Protein AF-A0A822D016-F1 (afdb_monomer_lite)

Foldseek 3Di:
DDDDDDDDDDDDDDDDDDDDDDDDDDDDDDDDPDDFDKAKEWEALDAPPPVRTDIDIDTQQDWQLRVLVVSCVVSVPPDDSVFKWKWWQDPVVRDTHTQPCVDRNDGNVNSVDHHYIYMYIDGDPPPDDPDPDDDDDDDDDPFFDKAWEWEDADVPDPPDTDIDIDGQQQFQLVVLVVSCVVVVHDDDDFWKWWDDPQDIHTDDPVRRRPGNVNVVDHHHIYMYRDDDLQVQLVPAQFLQAAEDDPALCVLVRVLLNVQSPPVVSLVVLCPDDCPPPPLLSNLSSVVNCVSRSSRHNYDYSVSSLVSCVVVPVVSVDSHRDDNVVD

Sequence (326 aa):
MYHPYFTHVNLPSNNHYSLNDQNSHRPSTAYSPSQLNVLEFKVCKTQRNRANCTYMDMWSSDTITALKAKIAYYLKINLLLKEFFFEVFDEDDYQWKTIDDSNPSVTINQLKLRSGCILNVEYRTQQIPKDRRSLNSTSVSMSGRELCLKLCTKPLDRTDYIYFTINSLSTVGKLRKQAYEKFNKLEKNRPIYRGNQYSWMLVESELDEKTLEDLDFESYTFISIDYDDKEINSKLPSGLCGLVNLGSTCFMNSIFQCLNSIPQFIVKIAELNDEVNAPIISEYKKLVKKMWSGKYTAVDPSLLLNNIKDNLPHYANYRQQDAQEF

pLDDT: mean 72.33, std 21.28, range [23.47, 96.31]

Structure (mmCIF, N/CA/C/O backbone):
data_AF-A0A822D016-F1
#
_entry.id   AF-A0A822D016-F1
#
loop_
_atom_site.group_PDB
_atom_site.id
_atom_site.type_symbol
_atom_site.label_atom_id
_atom_site.label_alt_id
_atom_site.label_comp_id
_atom_site.label_asym_id
_atom_site.label_entity_id
_atom_site.label_seq_id
_atom_site.pdbx_PDB_ins_code
_atom_site.Cartn_x
_atom_site.Cartn_y
_atom_site.Cartn_z
_atom_site.occupancy
_atom_site.B_iso_or_equiv
_atom_site.auth_seq_id
_atom_site.auth_comp_id
_atom_site.auth_asym_id
_atom_site.auth_atom_id
_atom_site.pdbx_PDB_model_num
ATOM 1 N N . MET A 1 1 ? -1.365 42.381 -18.783 1.00 34.22 1 MET A N 1
ATOM 2 C CA . MET A 1 1 ? -2.806 42.311 -18.449 1.00 34.22 1 MET A CA 1
ATOM 3 C C . MET A 1 1 ? -2.896 41.466 -17.178 1.00 34.22 1 MET A C 1
ATOM 5 O O . MET A 1 1 ? -2.645 40.280 -17.290 1.00 34.22 1 MET A O 1
ATOM 9 N N . TYR A 1 2 ? -2.884 41.992 -15.940 1.00 23.47 2 TYR A N 1
ATOM 10 C CA . TYR A 1 2 ? -3.912 42.795 -15.223 1.00 23.47 2 TYR A CA 1
ATOM 11 C C . TYR A 1 2 ? -5.329 42.236 -15.469 1.00 23.47 2 TYR A C 1
ATOM 13 O O . TYR A 1 2 ? -5.688 42.129 -16.634 1.00 23.47 2 TYR A O 1
ATOM 21 N N . HIS A 1 3 ? -6.183 41.849 -14.505 1.00 27.98 3 HIS A N 1
ATOM 22 C CA . HIS A 1 3 ? -6.419 42.214 -13.084 1.00 27.98 3 HIS A CA 1
ATOM 23 C C . HIS A 1 3 ? -7.168 40.992 -12.382 1.00 27.98 3 HIS A C 1
ATOM 25 O O . HIS A 1 3 ? -7.154 39.917 -12.976 1.00 27.98 3 HIS A O 1
ATOM 31 N N . PRO A 1 4 ? -7.788 41.052 -11.171 1.00 45.03 4 PRO A N 1
ATOM 32 C CA . PRO A 1 4 ? -7.526 40.212 -9.982 1.00 45.03 4 PRO A CA 1
ATOM 33 C C . PRO A 1 4 ? -8.833 39.654 -9.347 1.00 45.03 4 PRO A C 1
ATOM 35 O O . PRO A 1 4 ? -9.870 39.735 -9.979 1.00 45.03 4 PRO A O 1
ATOM 38 N N . TYR A 1 5 ? -8.809 39.137 -8.109 1.00 28.69 5 TYR A N 1
ATOM 39 C CA . TYR A 1 5 ? -9.806 39.402 -7.043 1.00 28.69 5 TYR A CA 1
ATOM 40 C C . TYR A 1 5 ? -9.318 38.747 -5.736 1.00 28.69 5 TYR A C 1
ATOM 42 O O . TYR A 1 5 ? -9.421 37.539 -5.562 1.00 28.69 5 TYR A O 1
ATOM 50 N N . PHE A 1 6 ? -8.803 39.551 -4.804 1.00 27.45 6 PHE A N 1
ATOM 51 C CA . PHE A 1 6 ? -8.759 39.213 -3.379 1.00 27.45 6 PHE A CA 1
ATOM 52 C C . PHE A 1 6 ? -9.232 40.444 -2.609 1.00 27.45 6 PHE A C 1
ATOM 54 O O . PHE A 1 6 ? -8.593 41.494 -2.624 1.00 27.45 6 PHE A O 1
ATOM 61 N N . THR A 1 7 ? -10.400 40.324 -1.991 1.00 30.36 7 THR A N 1
ATOM 62 C CA . THR A 1 7 ? -10.968 41.312 -1.076 1.00 30.36 7 THR A CA 1
ATOM 63 C C . THR A 1 7 ? -10.410 41.088 0.323 1.00 30.36 7 THR A C 1
ATOM 65 O O . THR A 1 7 ? -10.539 40.003 0.889 1.00 30.36 7 THR A O 1
ATOM 68 N N . HIS A 1 8 ? -9.807 42.143 0.866 1.00 26.42 8 HIS A N 1
ATOM 69 C CA . HIS A 1 8 ? -9.412 42.290 2.260 1.00 26.42 8 HIS A CA 1
ATOM 70 C C . HIS A 1 8 ? -10.632 42.258 3.191 1.00 26.42 8 HIS A C 1
ATOM 72 O O . HIS A 1 8 ? -11.607 42.972 2.958 1.00 26.42 8 HIS A O 1
ATOM 78 N N . VAL A 1 9 ? -10.536 41.508 4.290 1.00 27.70 9 VAL A N 1
ATOM 79 C CA . VAL A 1 9 ? -11.346 41.734 5.494 1.00 27.70 9 VAL A CA 1
ATOM 80 C C . VAL A 1 9 ? -10.390 42.078 6.631 1.00 27.70 9 VAL A C 1
ATOM 82 O O . VAL A 1 9 ? -9.493 41.307 6.966 1.00 27.70 9 VAL A O 1
ATOM 85 N N . ASN A 1 10 ? -10.578 43.283 7.165 1.00 25.70 10 ASN A N 1
ATOM 86 C CA . ASN A 1 10 ? -9.875 43.852 8.307 1.00 25.70 10 ASN A CA 1
ATOM 87 C C . ASN A 1 10 ? -10.212 43.091 9.598 1.00 25.70 10 ASN A C 1
ATOM 89 O O . ASN A 1 10 ? -11.382 42.825 9.867 1.00 25.70 10 ASN A O 1
ATOM 93 N N . LEU A 1 11 ? -9.205 42.846 10.438 1.00 26.30 11 LEU A N 1
ATOM 94 C CA . LEU A 1 11 ? -9.389 42.590 11.867 1.00 26.30 11 LEU A CA 1
ATOM 95 C C . LEU A 1 11 ? -8.790 43.772 12.648 1.00 26.30 11 LEU A C 1
ATOM 97 O O . LEU A 1 11 ? -7.684 44.203 12.316 1.00 26.30 11 LEU A O 1
ATOM 101 N N . PRO A 1 12 ? -9.504 44.329 13.641 1.00 27.52 12 PRO A N 1
ATOM 102 C CA . PRO A 1 12 ? -9.060 45.512 14.361 1.00 27.52 12 PRO A CA 1
ATOM 103 C C . PRO A 1 12 ? -7.984 45.196 15.405 1.00 27.52 12 PRO A C 1
ATOM 105 O O . PRO A 1 12 ? -8.040 44.209 16.137 1.00 27.52 12 PRO A O 1
ATOM 108 N N . SER A 1 13 ? -7.025 46.110 15.475 1.00 27.33 13 SER A N 1
ATOM 109 C CA . SER A 1 13 ? -5.996 46.264 16.495 1.00 27.33 13 SER A CA 1
ATOM 110 C C . SER A 1 13 ? -6.520 46.969 17.751 1.00 27.33 13 SER A C 1
ATOM 112 O O . SER A 1 13 ? -7.232 47.965 17.635 1.00 27.33 13 SER A O 1
ATOM 114 N N . ASN A 1 14 ? -6.048 46.486 18.907 1.00 27.20 14 ASN A N 1
ATOM 115 C CA . ASN A 1 14 ? -5.679 47.194 20.148 1.00 27.20 14 ASN A CA 1
ATOM 116 C C . ASN A 1 14 ? -6.318 46.597 21.407 1.00 27.20 14 ASN A C 1
ATOM 118 O O . ASN A 1 14 ? -7.523 46.674 21.609 1.00 27.20 14 ASN A O 1
ATOM 122 N N . ASN A 1 15 ? -5.471 46.124 22.326 1.00 27.64 15 ASN A N 1
ATOM 123 C CA . ASN A 1 15 ? -5.179 46.936 23.506 1.00 27.64 15 ASN A CA 1
ATOM 124 C C . ASN A 1 15 ? -3.884 46.498 24.198 1.00 27.64 15 ASN A C 1
ATOM 126 O O . ASN A 1 15 ? -3.697 45.345 24.574 1.00 27.64 15 ASN A O 1
ATOM 130 N N . HIS A 1 16 ? -3.007 47.488 24.352 1.00 27.70 16 HIS A N 1
ATOM 131 C CA . HIS A 1 16 ? -1.880 47.523 25.268 1.00 27.70 16 HIS A CA 1
ATOM 132 C C . HIS A 1 16 ? -2.351 47.403 26.721 1.00 27.70 16 HIS A C 1
ATOM 134 O O . HIS A 1 16 ? -3.229 48.158 27.121 1.00 27.70 16 HIS A O 1
ATOM 140 N N . TYR A 1 17 ? -1.666 46.585 27.521 1.00 27.34 17 TYR A N 1
ATOM 141 C CA . TYR A 1 17 ? -1.309 46.933 28.898 1.00 27.34 17 TYR A CA 1
ATOM 142 C C . TYR A 1 17 ? 0.077 46.358 29.210 1.00 27.34 17 TYR A C 1
ATOM 144 O O . TYR A 1 17 ? 0.320 45.163 29.051 1.00 27.34 17 TYR A O 1
ATOM 152 N N . SER A 1 18 ? 0.986 47.245 29.611 1.00 25.55 18 SER A N 1
ATOM 153 C CA . SER A 1 18 ? 2.340 46.939 30.072 1.00 25.55 18 SER A CA 1
ATOM 154 C C . SER A 1 18 ? 2.402 46.879 31.601 1.00 25.55 18 SER A C 1
ATOM 156 O O . SER A 1 18 ? 1.722 47.653 32.266 1.00 25.55 18 SER A O 1
ATOM 158 N N . LEU A 1 19 ? 3.347 46.054 32.077 1.00 26.53 19 LEU A N 1
ATOM 159 C CA . LEU A 1 19 ? 4.127 46.136 33.326 1.00 26.53 19 LEU A CA 1
ATOM 160 C C . LEU A 1 19 ? 3.402 45.937 34.671 1.00 26.53 19 LEU A C 1
ATOM 162 O O . LEU A 1 19 ? 2.650 46.789 35.127 1.00 26.53 19 LEU A O 1
ATOM 166 N N . ASN A 1 20 ? 3.781 44.864 35.380 1.00 26.02 20 ASN A N 1
ATOM 167 C CA . ASN A 1 20 ? 4.573 45.000 36.611 1.00 26.02 20 ASN A CA 1
ATOM 168 C C . ASN A 1 20 ? 5.146 43.651 37.084 1.00 26.02 20 ASN A C 1
ATOM 170 O O . ASN A 1 20 ? 4.412 42.700 37.347 1.00 26.02 20 ASN A O 1
ATOM 174 N N . ASP A 1 21 ? 6.472 43.624 37.233 1.00 29.28 21 ASP A N 1
ATOM 175 C CA . ASP A 1 21 ? 7.205 42.741 38.139 1.00 29.28 21 ASP A CA 1
ATOM 176 C C . ASP A 1 21 ? 6.726 42.962 39.577 1.00 29.28 21 ASP A C 1
ATOM 178 O O . ASP A 1 21 ? 6.676 44.113 40.001 1.00 29.28 21 ASP A O 1
ATOM 182 N N . GLN A 1 22 ? 6.469 41.886 40.332 1.00 28.36 22 GLN A N 1
ATOM 183 C CA . GLN A 1 22 ? 6.915 41.721 41.725 1.00 28.36 22 GLN A CA 1
ATOM 184 C C . GLN A 1 22 ? 6.874 40.236 42.126 1.00 28.36 22 GLN A C 1
ATOM 186 O O . GLN A 1 22 ? 5.820 39.633 42.319 1.00 28.36 22 GLN A O 1
ATOM 191 N N . ASN A 1 23 ? 8.065 39.665 42.306 1.00 29.84 23 ASN A N 1
ATOM 192 C CA . ASN A 1 23 ? 8.300 38.525 43.184 1.00 29.84 23 ASN A CA 1
ATOM 193 C C . ASN A 1 23 ? 8.005 38.938 44.632 1.00 29.84 23 ASN A C 1
ATOM 195 O O . ASN A 1 23 ? 8.621 39.885 45.113 1.00 29.84 23 ASN A O 1
ATOM 199 N N . SER A 1 24 ? 7.162 38.194 45.352 1.00 27.80 24 SER A N 1
ATOM 200 C CA . SER A 1 24 ? 7.452 37.708 46.715 1.00 27.80 24 SER A CA 1
ATOM 201 C C . SER A 1 24 ? 6.223 37.077 47.389 1.00 27.80 24 SER A C 1
ATOM 203 O O . SER A 1 24 ? 5.109 37.573 47.301 1.00 27.80 24 SER A O 1
ATOM 205 N N . HIS A 1 25 ? 6.491 35.981 48.110 1.00 29.81 25 HIS A N 1
ATOM 206 C CA . HIS A 1 25 ? 5.661 35.351 49.150 1.00 29.81 25 HIS A CA 1
ATOM 207 C C . HIS A 1 25 ? 4.562 34.371 48.696 1.00 29.81 25 HIS A C 1
ATOM 209 O O . HIS A 1 25 ? 3.371 34.663 48.704 1.00 29.81 25 HIS A O 1
ATOM 215 N N . ARG A 1 26 ? 4.968 33.112 48.463 1.00 27.89 26 ARG A N 1
ATOM 216 C CA . ARG A 1 26 ? 4.123 31.950 48.789 1.00 27.89 26 ARG A CA 1
ATOM 217 C C . ARG A 1 26 ? 4.290 31.613 50.274 1.00 27.89 26 ARG A C 1
ATOM 219 O O . ARG A 1 26 ? 5.411 31.285 50.668 1.00 27.89 26 ARG A O 1
ATOM 226 N N . PRO A 1 27 ? 3.223 31.590 51.086 1.00 30.78 27 PRO A N 1
ATOM 227 C CA . PRO A 1 27 ? 3.232 30.832 52.320 1.00 30.78 27 PRO A CA 1
ATOM 228 C C . PRO A 1 27 ? 3.088 29.344 51.988 1.00 30.78 27 PRO A C 1
ATOM 230 O O . PRO A 1 27 ? 2.207 28.930 51.230 1.00 30.78 27 PRO A O 1
ATOM 233 N N . SER A 1 28 ? 3.965 28.550 52.597 1.00 39.91 28 SER A N 1
ATOM 234 C CA . SER A 1 28 ? 3.760 27.130 52.865 1.00 39.91 28 SER A CA 1
ATOM 235 C C . SER A 1 28 ? 2.340 26.904 53.390 1.00 39.91 28 SER A C 1
ATOM 237 O O . SER A 1 28 ? 1.990 27.393 54.464 1.00 39.91 28 SER A O 1
ATOM 239 N N . THR A 1 29 ? 1.519 26.182 52.630 1.00 31.23 29 THR A N 1
ATOM 240 C CA . THR A 1 29 ? 0.254 25.639 53.121 1.00 31.23 29 THR A CA 1
ATOM 241 C C . THR A 1 29 ? 0.210 24.147 52.832 1.00 31.23 29 THR A C 1
ATOM 243 O O . THR A 1 29 ? 0.414 23.683 51.713 1.00 31.23 29 THR A O 1
ATOM 246 N N . ALA A 1 30 ? 0.038 23.426 53.935 1.00 28.89 30 ALA A N 1
ATOM 247 C CA . ALA A 1 30 ? -0.199 22.007 54.104 1.00 28.89 30 ALA A CA 1
ATOM 248 C C . ALA A 1 30 ? -0.794 21.277 52.888 1.00 28.89 30 ALA A C 1
ATOM 250 O O . ALA A 1 30 ? -1.862 21.622 52.384 1.00 28.89 30 ALA A O 1
ATOM 251 N N . TYR A 1 31 ? -0.139 20.177 52.512 1.00 27.98 31 TYR A N 1
ATOM 252 C CA . TYR A 1 31 ? -0.741 19.101 51.731 1.00 27.98 31 TYR A CA 1
ATOM 253 C C . TYR A 1 31 ? -2.029 18.626 52.424 1.00 27.98 31 TYR A C 1
ATOM 255 O O . TYR A 1 31 ? -1.975 17.947 53.447 1.00 27.98 31 TYR A O 1
ATOM 263 N N . SER A 1 32 ? -3.181 18.975 51.851 1.00 30.22 32 SER A N 1
ATOM 264 C CA . SER A 1 32 ? -4.452 18.295 52.107 1.00 30.22 32 SER A CA 1
ATOM 265 C C . SER A 1 32 ? -4.722 17.314 50.963 1.00 30.22 32 SER A C 1
ATOM 267 O O . SER A 1 32 ? -4.775 17.735 49.804 1.00 30.22 32 SER A O 1
ATOM 269 N N . PRO A 1 33 ? -4.883 16.010 51.235 1.00 42.69 33 PRO A N 1
ATOM 270 C CA . PRO A 1 33 ? -5.060 15.002 50.201 1.00 42.69 33 PRO A CA 1
ATOM 271 C C . PRO A 1 33 ? -6.541 14.870 49.821 1.00 42.69 33 PRO A C 1
ATOM 273 O O . PRO A 1 33 ? -7.178 13.904 50.217 1.00 42.69 33 PRO A O 1
ATOM 276 N N . SER A 1 34 ? -7.101 15.832 49.073 1.00 41.97 34 SER A N 1
ATOM 277 C CA . SER A 1 34 ? -8.427 15.696 48.427 1.00 41.97 34 SER A CA 1
ATOM 278 C C . SER A 1 34 ? -8.831 16.934 47.608 1.00 41.97 34 SER A C 1
ATOM 280 O O . SER A 1 34 ? -9.862 17.549 47.876 1.00 41.97 34 SER A O 1
ATOM 282 N N . GLN A 1 35 ? -8.050 17.332 46.602 1.00 48.25 35 GLN A N 1
ATOM 283 C CA . GLN A 1 35 ? -8.574 18.219 45.558 1.00 48.25 35 GLN A CA 1
ATOM 284 C C . GLN A 1 35 ? -8.543 17.485 44.222 1.00 48.25 35 GLN A C 1
ATOM 286 O O . GLN A 1 35 ? -7.487 17.158 43.681 1.00 48.25 35 GLN A O 1
ATOM 291 N N . LEU A 1 36 ? -9.740 17.164 43.734 1.00 54.91 36 LEU A N 1
ATOM 292 C CA . LEU A 1 36 ? -9.987 16.731 42.367 1.00 54.91 36 LEU A CA 1
ATOM 293 C C . LEU A 1 36 ? -9.600 17.885 41.444 1.00 54.91 36 LEU A C 1
ATOM 295 O O . LEU A 1 36 ? -10.393 18.789 41.200 1.00 54.91 36 LEU A O 1
ATOM 299 N N . ASN A 1 37 ? -8.351 17.879 40.996 1.00 82.06 37 ASN A N 1
ATOM 300 C CA . ASN A 1 37 ? -7.818 18.911 40.125 1.00 82.06 37 ASN A CA 1
ATOM 301 C C . ASN A 1 37 ? -7.999 18.497 38.667 1.00 82.06 37 ASN A C 1
ATOM 303 O O . ASN A 1 37 ? -7.762 17.343 38.299 1.00 82.06 37 ASN A O 1
ATOM 307 N N . VAL A 1 38 ? -8.423 19.456 37.848 1.00 86.75 38 VAL A N 1
ATOM 308 C CA . VAL A 1 38 ? -8.397 19.322 36.394 1.00 86.75 38 VAL A CA 1
ATOM 309 C C . VAL A 1 38 ? -6.937 19.378 35.945 1.00 86.75 38 VAL A C 1
ATOM 311 O O . VAL A 1 38 ? -6.191 20.267 36.353 1.00 86.75 38 VAL A O 1
ATOM 314 N N . LEU A 1 39 ? -6.529 18.406 35.139 1.00 89.75 39 LEU A N 1
ATOM 315 C CA . LEU A 1 39 ? -5.221 18.323 34.506 1.00 89.75 39 LEU A CA 1
ATOM 316 C C . LEU A 1 39 ? -5.391 18.601 33.014 1.00 89.75 39 LEU A C 1
ATOM 318 O O . LEU A 1 39 ? -6.224 17.971 32.362 1.00 89.75 39 LEU A O 1
ATOM 322 N N . GLU A 1 40 ? -4.589 19.516 32.482 1.00 91.81 40 GLU A N 1
ATOM 323 C CA . GLU A 1 40 ? -4.485 19.751 31.041 1.00 91.81 40 GLU A CA 1
ATOM 324 C C . GLU A 1 40 ? -3.440 18.790 30.456 1.00 91.81 40 GLU A C 1
ATOM 326 O O . GLU A 1 40 ? -2.359 18.625 31.018 1.00 91.81 40 GLU A O 1
ATOM 331 N N . PHE A 1 41 ? -3.721 18.177 29.313 1.00 93.06 41 PHE A N 1
ATOM 332 C CA . PHE A 1 41 ? -2.795 17.322 28.573 1.00 93.06 41 PHE A CA 1
ATOM 333 C C . PHE A 1 41 ? -2.620 17.814 27.141 1.00 93.06 41 PHE A C 1
ATOM 335 O O . PHE A 1 41 ? -3.564 18.300 26.516 1.00 93.06 41 PHE A O 1
ATOM 342 N N . LYS A 1 42 ? -1.422 17.612 26.585 1.00 92.88 42 LYS A N 1
ATOM 343 C CA . LYS A 1 42 ? -1.138 17.801 25.157 1.00 92.88 42 LYS A CA 1
ATOM 344 C C . LYS A 1 42 ? -1.071 16.438 24.489 1.00 92.88 42 LYS A C 1
ATOM 346 O O . LYS A 1 42 ? -0.218 15.636 24.834 1.00 92.88 42 LYS A O 1
ATOM 351 N N . VAL A 1 43 ? -1.918 16.164 23.510 1.00 91.31 43 VAL A N 1
ATOM 352 C CA . VAL A 1 43 ? -1.938 14.873 22.810 1.00 91.31 43 VAL A CA 1
ATOM 353 C C . VAL A 1 43 ? -1.451 15.048 21.383 1.00 91.31 43 VAL A C 1
ATOM 355 O O . VAL A 1 43 ? -2.018 15.842 20.630 1.00 91.31 43 VAL A O 1
ATOM 358 N N . CYS A 1 44 ? -0.417 14.307 20.992 1.00 83.50 44 CYS A N 1
ATOM 359 C CA . CYS A 1 44 ? 0.108 14.317 19.631 1.00 83.50 44 CYS A CA 1
ATOM 360 C C . CYS A 1 44 ? -0.973 13.894 18.621 1.00 83.50 44 CYS A C 1
ATOM 362 O O . CYS A 1 44 ? -1.533 12.804 18.716 1.00 83.50 44 CYS A O 1
ATOM 364 N N . LYS A 1 45 ? -1.231 14.732 17.608 1.00 73.44 45 LYS A N 1
ATOM 365 C CA . LYS A 1 45 ? -2.142 14.406 16.491 1.00 73.44 45 LYS A CA 1
ATOM 366 C C . LYS A 1 45 ? -1.514 13.428 15.497 1.00 73.44 45 LYS A C 1
ATOM 368 O O . LYS A 1 45 ? -2.214 12.700 14.805 1.00 73.44 45 LYS A O 1
ATOM 373 N N . THR A 1 46 ? -0.187 13.436 15.416 1.00 69.75 46 THR A N 1
ATOM 374 C CA . THR A 1 46 ? 0.630 12.544 14.585 1.00 69.75 46 THR A CA 1
ATOM 375 C C . THR A 1 46 ? 1.726 11.934 15.451 1.00 69.75 46 THR A C 1
ATOM 377 O O . THR A 1 46 ? 2.271 12.643 16.298 1.00 69.75 46 THR A O 1
ATOM 380 N N . GLN A 1 47 ? 2.059 10.657 15.233 1.00 76.62 47 GLN A N 1
ATOM 381 C CA . GLN A 1 47 ? 2.932 9.858 16.104 1.00 76.62 47 GLN A CA 1
ATOM 382 C C . GLN A 1 47 ? 4.197 10.613 16.544 1.00 76.62 47 GLN A C 1
ATOM 384 O O . GLN A 1 47 ? 4.991 11.050 15.712 1.00 76.62 47 GLN A O 1
ATOM 389 N N . ARG A 1 48 ? 4.355 10.773 17.864 1.00 78.31 48 ARG A N 1
ATOM 390 C CA . ARG A 1 48 ? 5.491 11.411 18.558 1.00 78.31 48 ARG A CA 1
ATOM 391 C C . ARG A 1 48 ? 5.861 12.832 18.086 1.00 78.31 48 ARG A C 1
ATOM 393 O O . ARG A 1 48 ? 6.913 13.352 18.459 1.00 78.31 48 ARG A O 1
ATOM 400 N N . ASN A 1 49 ? 5.003 13.506 17.316 1.00 78.31 49 ASN A N 1
ATOM 401 C CA . ASN A 1 49 ? 5.233 14.884 16.887 1.00 78.31 49 ASN A CA 1
ATOM 402 C C . ASN A 1 49 ? 4.807 15.869 17.987 1.00 78.31 49 ASN A C 1
ATOM 404 O O . ASN A 1 49 ? 3.653 16.294 18.050 1.00 78.31 49 ASN A O 1
ATOM 408 N N . ARG A 1 50 ? 5.761 16.255 18.840 1.00 85.31 50 ARG A N 1
ATOM 409 C CA . ARG A 1 50 ? 5.540 17.157 19.987 1.00 85.31 50 ARG A CA 1
ATOM 410 C C . ARG A 1 50 ? 5.111 18.578 19.596 1.00 85.31 50 ARG A C 1
ATOM 412 O O . ARG A 1 50 ? 4.524 19.273 20.419 1.00 85.31 50 ARG A O 1
ATOM 419 N N . ALA A 1 51 ? 5.387 19.002 18.361 1.00 80.88 51 ALA A N 1
ATOM 420 C CA . ALA A 1 51 ? 4.975 20.309 17.846 1.00 80.88 51 ALA A CA 1
ATOM 421 C C . ALA A 1 51 ? 3.528 20.309 17.315 1.00 80.88 51 ALA A C 1
ATOM 423 O O . ALA A 1 51 ? 2.938 21.372 17.145 1.00 80.88 51 ALA A O 1
ATOM 424 N N . ASN A 1 52 ? 2.944 19.132 17.065 1.00 81.44 52 ASN A N 1
ATOM 425 C CA . ASN A 1 52 ? 1.600 18.976 16.515 1.00 81.44 52 ASN A CA 1
ATOM 426 C C . ASN A 1 52 ? 0.676 18.272 17.516 1.00 81.44 52 ASN A C 1
ATOM 428 O O . ASN A 1 52 ? 0.353 17.089 17.370 1.00 81.44 52 ASN A O 1
ATOM 432 N N . CYS A 1 53 ? 0.254 19.012 18.538 1.00 88.56 53 CYS A N 1
ATOM 433 C CA . CYS A 1 53 ? -0.584 18.500 19.619 1.00 88.56 53 CYS A CA 1
ATOM 434 C C . CYS A 1 53 ? -1.975 19.151 19.638 1.00 88.56 53 CYS A C 1
ATOM 436 O O . CYS A 1 53 ? -2.196 20.229 19.083 1.00 88.56 53 CYS A O 1
ATOM 438 N N . THR A 1 54 ? -2.930 18.485 20.281 1.00 87.75 54 THR A N 1
ATOM 439 C CA . THR A 1 54 ? -4.200 19.071 20.723 1.00 87.75 54 THR A CA 1
ATOM 440 C C . THR A 1 54 ? -4.253 19.091 22.241 1.00 87.75 54 THR A C 1
ATOM 442 O O . THR A 1 54 ? -3.691 18.210 22.883 1.00 87.75 54 THR A O 1
ATOM 445 N N . TYR A 1 55 ? -4.935 20.078 22.805 1.00 89.62 55 TYR A N 1
ATOM 446 C CA . TYR A 1 55 ? -5.113 20.197 24.246 1.00 89.62 55 TYR A CA 1
ATOM 447 C C . TYR A 1 55 ? -6.380 19.462 24.674 1.00 89.62 55 TYR A C 1
ATOM 449 O O . TYR A 1 55 ? -7.373 19.453 23.938 1.00 89.62 55 TYR A O 1
ATOM 457 N N . MET A 1 56 ? -6.339 18.831 25.842 1.00 90.19 56 MET A N 1
ATOM 458 C CA . MET A 1 56 ? -7.511 18.234 26.468 1.00 90.19 56 MET A CA 1
ATOM 459 C C . MET A 1 56 ? -7.416 18.310 27.986 1.00 90.19 56 MET A C 1
ATOM 461 O O . MET A 1 56 ? -6.376 18.012 28.560 1.00 90.19 56 MET A O 1
ATOM 465 N N . ASP A 1 57 ? -8.535 18.617 28.626 1.00 89.56 57 ASP A N 1
ATOM 466 C CA . ASP A 1 57 ? -8.628 18.653 30.082 1.00 89.56 57 ASP A CA 1
ATOM 467 C C . ASP A 1 57 ? -9.237 17.367 30.617 1.00 89.56 57 ASP A C 1
ATOM 469 O O . ASP A 1 57 ? -10.144 16.810 29.997 1.00 89.56 57 ASP A O 1
ATOM 473 N N . MET A 1 58 ? -8.806 16.899 31.780 1.00 88.19 58 MET A N 1
ATOM 474 C CA . MET A 1 58 ? -9.406 15.750 32.459 1.00 88.19 58 MET A CA 1
ATOM 475 C C . MET A 1 58 ? -9.401 15.918 33.964 1.00 88.19 58 MET A C 1
ATOM 477 O O . MET A 1 58 ? -8.497 16.534 34.520 1.00 88.19 58 MET A O 1
ATOM 481 N N . TRP A 1 59 ? -10.383 15.331 34.641 1.00 86.06 59 TRP A N 1
ATOM 482 C CA . TRP A 1 59 ? -10.359 15.283 36.095 1.00 86.06 59 TRP A CA 1
ATOM 483 C C . TRP A 1 59 ? -9.341 14.247 36.550 1.00 86.06 59 TRP A C 1
ATOM 485 O O . TRP A 1 59 ? -9.265 13.152 35.997 1.00 86.06 59 TRP A O 1
ATOM 495 N N . SER A 1 60 ? -8.584 14.541 37.605 1.00 86.50 60 SER A N 1
ATOM 496 C CA . SER A 1 60 ? -7.623 13.582 38.159 1.00 86.50 60 SER A CA 1
ATOM 497 C C . SER A 1 60 ? -8.269 12.272 38.657 1.00 86.50 60 SER A C 1
ATOM 499 O O . SER A 1 60 ? -7.582 11.253 38.758 1.00 86.50 60 SER A O 1
ATOM 501 N N . SER A 1 61 ? -9.581 12.270 38.929 1.00 86.81 61 SER A N 1
ATOM 502 C CA . SER A 1 61 ? -10.385 11.075 39.238 1.00 86.81 61 SER A CA 1
ATOM 503 C C . SER A 1 61 ? -10.823 10.258 38.032 1.00 86.81 61 SER A C 1
ATOM 505 O O . SER A 1 61 ? -11.297 9.139 38.224 1.00 86.81 61 SER A O 1
ATOM 507 N N . ASP A 1 62 ? -10.736 10.801 36.819 1.00 85.75 62 ASP A N 1
ATOM 508 C CA . ASP A 1 62 ? -11.156 10.070 35.632 1.00 85.75 62 ASP A CA 1
ATOM 509 C C . ASP A 1 62 ? -10.277 8.830 35.445 1.00 85.75 62 ASP A C 1
ATOM 511 O O . ASP A 1 62 ? -9.092 8.810 35.795 1.00 85.75 62 ASP A O 1
ATOM 515 N N . THR A 1 63 ? -10.874 7.766 34.917 1.00 86.94 63 THR A N 1
ATOM 516 C CA . THR A 1 63 ? -10.177 6.498 34.702 1.00 86.94 63 THR A CA 1
ATOM 517 C C . THR A 1 63 ? -9.331 6.536 33.435 1.00 86.94 63 THR A C 1
ATOM 519 O O . THR A 1 63 ? -9.578 7.327 32.521 1.00 86.94 63 THR A O 1
ATOM 522 N N . ILE A 1 64 ? -8.381 5.607 33.323 1.00 83.62 64 ILE A N 1
ATOM 523 C CA . ILE A 1 64 ? -7.656 5.351 32.072 1.00 83.62 64 ILE A CA 1
ATOM 524 C C . ILE A 1 64 ? -8.635 5.125 30.921 1.00 83.62 64 ILE A C 1
ATOM 526 O O . ILE A 1 64 ? -8.443 5.677 29.845 1.00 83.62 64 ILE A O 1
ATOM 530 N N . THR A 1 65 ? -9.721 4.381 31.144 1.00 79.62 65 THR A N 1
ATOM 531 C CA . THR A 1 65 ? -10.763 4.164 30.125 1.00 79.62 65 THR A CA 1
ATOM 532 C C . THR A 1 65 ? -11.381 5.476 29.642 1.00 79.62 65 THR A C 1
ATOM 534 O O . THR A 1 65 ? -11.535 5.673 28.437 1.00 79.62 65 THR A O 1
ATOM 537 N N . ALA A 1 66 ? -11.698 6.394 30.559 1.00 81.38 66 ALA A N 1
ATOM 538 C CA . ALA A 1 66 ? -12.225 7.711 30.211 1.00 81.38 66 ALA A CA 1
ATOM 539 C C . ALA A 1 66 ? -11.190 8.556 29.448 1.00 81.38 66 ALA A C 1
ATOM 541 O O . ALA A 1 66 ? -11.540 9.199 28.457 1.00 81.38 66 ALA A O 1
ATOM 542 N N . LEU A 1 67 ? -9.912 8.490 29.842 1.00 85.88 67 LEU A N 1
ATOM 543 C CA . LEU A 1 67 ? -8.804 9.121 29.119 1.00 85.88 67 LEU A CA 1
ATOM 544 C C . LEU A 1 67 ? -8.700 8.588 27.692 1.00 85.88 67 LEU A C 1
ATOM 546 O O . LEU A 1 67 ? -8.666 9.371 26.743 1.00 85.88 67 LEU A O 1
ATOM 550 N N . LYS A 1 68 ? -8.755 7.263 27.525 1.00 83.69 68 LYS A N 1
ATOM 551 C CA . LYS A 1 68 ? -8.739 6.623 26.209 1.00 83.69 68 LYS A CA 1
ATOM 552 C C . LYS A 1 68 ? -9.913 7.072 25.350 1.00 83.69 68 LYS A C 1
ATOM 554 O O . LYS A 1 68 ? -9.714 7.434 24.194 1.00 83.69 68 LYS A O 1
ATOM 559 N N . ALA A 1 69 ? -11.121 7.069 25.910 1.00 73.00 69 ALA A N 1
ATOM 560 C CA . ALA A 1 69 ? -12.332 7.468 25.200 1.00 73.00 69 ALA A CA 1
ATOM 561 C C . ALA A 1 69 ? -12.269 8.937 24.760 1.00 73.00 69 ALA A C 1
ATOM 563 O O . ALA A 1 69 ? -12.643 9.269 23.635 1.00 73.00 69 ALA A O 1
ATOM 564 N N . LYS A 1 70 ? -11.740 9.813 25.619 1.00 82.62 70 LYS A N 1
ATOM 565 C CA . LYS A 1 70 ? -11.592 11.235 25.315 1.00 82.62 70 LYS A CA 1
ATOM 566 C C . LYS A 1 70 ? -10.528 11.476 24.246 1.00 82.62 70 LYS A C 1
ATOM 568 O O . LYS A 1 70 ? -10.806 12.188 23.287 1.00 82.62 70 LYS A O 1
ATOM 573 N N . ILE A 1 71 ? -9.364 10.830 24.336 1.00 82.88 71 ILE A N 1
ATOM 574 C CA . ILE A 1 71 ? -8.341 10.883 23.279 1.00 82.88 71 ILE A CA 1
ATOM 575 C C . ILE A 1 71 ? -8.916 10.386 21.950 1.00 82.88 71 ILE A C 1
ATOM 577 O O . ILE A 1 71 ? -8.744 11.044 20.923 1.00 82.88 71 ILE A O 1
ATOM 581 N N . ALA A 1 72 ? -9.647 9.270 21.976 1.00 71.69 72 ALA A N 1
ATOM 582 C CA . ALA A 1 72 ? -10.282 8.710 20.794 1.00 71.69 72 ALA A CA 1
ATOM 583 C C . ALA A 1 72 ? -11.257 9.704 20.146 1.00 71.69 72 ALA A C 1
ATOM 585 O O . ALA A 1 72 ? -11.177 9.962 18.946 1.00 71.69 72 ALA A O 1
ATOM 586 N N . TYR A 1 73 ? -12.104 10.347 20.952 1.00 71.44 73 TYR A N 1
ATOM 587 C CA . TYR A 1 73 ? -13.016 11.392 20.493 1.00 71.44 73 TYR A CA 1
ATOM 588 C C . TYR A 1 73 ? -12.279 12.596 19.876 1.00 71.44 73 TYR A C 1
ATOM 590 O O . TYR A 1 73 ? -12.578 12.989 18.748 1.00 71.44 73 TYR A O 1
ATOM 598 N N . TYR A 1 74 ? -11.284 13.161 20.572 1.00 73.50 74 TYR A N 1
ATOM 599 C CA . TYR A 1 74 ? -10.565 14.364 20.123 1.00 73.50 74 TYR A CA 1
ATOM 600 C C . TYR A 1 74 ? -9.735 14.137 18.861 1.00 73.50 74 TYR A C 1
ATOM 602 O O . TYR A 1 74 ? -9.675 15.004 17.988 1.00 73.50 74 TYR A O 1
ATOM 610 N N . LEU A 1 75 ? -9.103 12.970 18.753 1.00 72.81 75 LEU A N 1
ATOM 611 C CA . LEU A 1 75 ? -8.320 12.594 17.581 1.00 72.81 75 LEU A CA 1
ATOM 612 C C . LEU A 1 75 ? -9.181 11.979 16.468 1.00 72.81 75 LEU A C 1
ATOM 614 O O . LEU A 1 75 ? -8.645 11.619 15.422 1.00 72.81 75 LEU A O 1
ATOM 618 N N . LYS A 1 76 ? -10.503 11.868 16.672 1.00 66.62 76 LYS A N 1
ATOM 619 C CA . LYS A 1 76 ? -11.443 11.193 15.761 1.00 66.62 76 LYS A CA 1
ATOM 620 C C . LYS A 1 76 ? -11.003 9.758 15.423 1.00 66.62 76 LYS A C 1
ATOM 622 O O . LYS A 1 76 ? -11.185 9.275 14.306 1.00 66.62 76 LYS A O 1
ATOM 627 N N . ILE A 1 77 ? -10.404 9.081 16.398 1.00 58.62 77 ILE A N 1
ATOM 628 C CA . ILE A 1 77 ? -9.957 7.692 16.325 1.00 58.62 77 ILE A CA 1
ATOM 629 C C . ILE A 1 77 ? -11.151 6.801 16.687 1.00 58.62 77 ILE A C 1
ATOM 631 O O . ILE A 1 77 ? -11.603 6.802 17.826 1.00 58.62 77 ILE A O 1
ATOM 635 N N . ASN A 1 78 ? -11.655 6.007 15.740 1.00 46.25 78 ASN A N 1
ATOM 636 C CA . ASN A 1 78 ? -12.708 5.019 16.008 1.00 46.25 78 ASN A CA 1
ATOM 637 C C . ASN A 1 78 ? -12.087 3.638 16.257 1.00 46.25 78 ASN A C 1
ATOM 639 O O . ASN A 1 78 ? -12.154 2.767 15.391 1.00 46.25 78 ASN A O 1
ATOM 643 N N . LEU A 1 79 ? -11.457 3.461 17.424 1.00 50.78 79 LEU A N 1
ATOM 644 C CA . LEU A 1 79 ? -10.808 2.212 17.848 1.00 50.78 79 LEU A CA 1
ATOM 645 C C . LEU A 1 79 ? -11.325 1.720 19.194 1.00 50.78 79 LEU A C 1
ATOM 647 O O . LEU A 1 79 ? -11.743 2.510 20.041 1.00 50.78 79 LEU A O 1
ATOM 651 N N . LEU A 1 80 ? -11.261 0.403 19.405 1.00 46.38 80 LEU A N 1
ATOM 652 C CA . LEU A 1 80 ? -11.555 -0.193 20.703 1.00 46.38 80 LEU A CA 1
ATOM 653 C C . LEU A 1 80 ? -10.469 0.237 21.700 1.00 46.38 80 LEU A C 1
ATOM 655 O O . LEU A 1 80 ? -9.277 0.117 21.427 1.00 46.38 80 LEU A O 1
ATOM 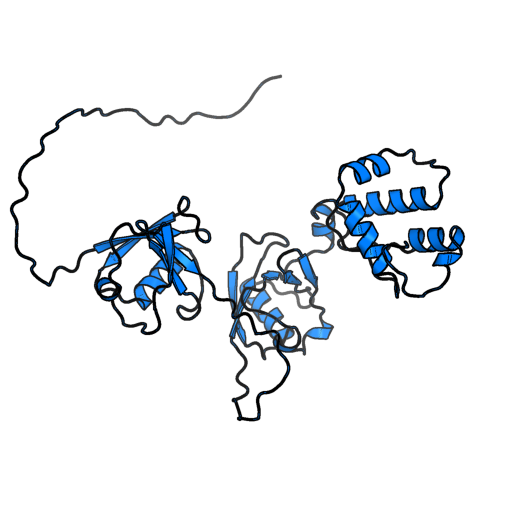659 N N . LEU A 1 81 ? -10.870 0.701 22.887 1.00 55.06 81 LEU A N 1
ATOM 660 C CA . LE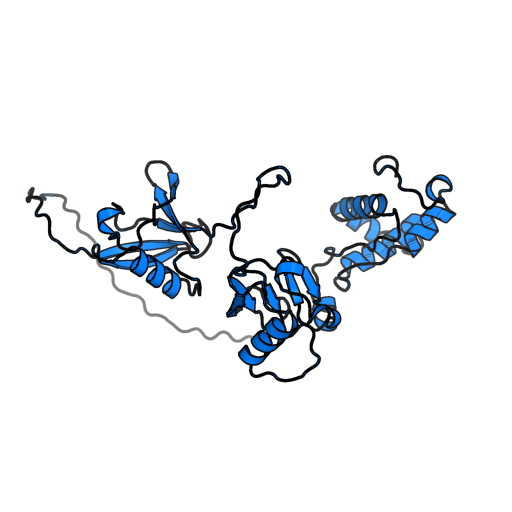U A 1 81 ? -9.959 1.260 23.903 1.00 55.06 81 LEU A CA 1
ATOM 661 C C . LEU A 1 81 ? -8.850 0.278 24.344 1.00 55.06 81 LEU A C 1
ATOM 663 O O . LEU A 1 81 ? -7.814 0.685 24.858 1.00 55.06 81 LEU A O 1
ATOM 667 N N . LYS A 1 82 ? -9.037 -1.023 24.118 1.00 57.94 82 LYS A N 1
ATOM 668 C CA . LYS A 1 82 ? -8.053 -2.078 24.410 1.00 57.94 82 LYS A CA 1
ATOM 669 C C . LYS A 1 82 ? -6.903 -2.180 23.391 1.00 57.94 82 LYS A C 1
ATOM 671 O O . LYS A 1 82 ? -5.963 -2.922 23.637 1.00 57.94 82 LYS A O 1
ATOM 676 N N . GLU A 1 83 ? -6.983 -1.495 22.248 1.00 52.72 83 GLU A N 1
ATOM 677 C CA . GLU A 1 83 ? -6.099 -1.733 21.089 1.00 52.72 83 GLU A CA 1
ATOM 678 C C . GLU A 1 83 ? -5.013 -0.668 20.883 1.00 52.72 83 GLU A C 1
ATOM 680 O O . GLU A 1 83 ? -4.176 -0.810 19.991 1.00 52.72 83 GLU A O 1
ATOM 685 N N . PHE A 1 84 ? -4.998 0.386 21.700 1.00 64.62 84 PHE A N 1
ATOM 686 C CA . PHE A 1 84 ? -3.961 1.414 21.665 1.00 64.62 84 PHE A CA 1
ATOM 687 C C . PHE A 1 84 ? -3.433 1.720 23.062 1.00 64.62 84 PHE A C 1
ATOM 689 O O . PHE A 1 84 ? -4.186 1.740 24.041 1.00 64.62 84 PHE A O 1
ATOM 696 N N . PHE A 1 85 ? -2.128 1.959 23.117 1.00 74.50 85 PHE A N 1
ATOM 697 C CA . PHE A 1 85 ? -1.382 2.289 24.325 1.00 74.50 85 PHE A CA 1
ATOM 698 C C . PHE A 1 85 ? -0.964 3.753 24.257 1.00 74.50 85 PHE A C 1
ATOM 700 O O . PHE A 1 85 ? -0.925 4.344 23.173 1.00 74.50 85 PHE A O 1
ATOM 707 N N . PHE A 1 86 ? -0.638 4.339 25.404 1.00 82.25 86 PHE A N 1
ATOM 708 C CA . PHE A 1 86 ? -0.102 5.694 25.439 1.00 82.25 86 PHE A CA 1
ATOM 709 C C . PHE A 1 86 ? 1.315 5.705 25.944 1.00 82.25 86 PHE A C 1
ATOM 711 O O . PHE A 1 86 ? 1.701 4.937 26.825 1.00 82.25 86 PHE A O 1
ATOM 718 N N . GLU A 1 87 ? 2.056 6.655 25.414 1.00 87.31 87 GLU A N 1
ATOM 719 C CA . GLU A 1 87 ? 3.347 7.033 25.936 1.00 87.31 87 GLU A CA 1
ATOM 720 C C . GLU A 1 87 ? 3.248 8.457 26.463 1.00 87.31 87 GLU A C 1
ATOM 722 O O . GLU A 1 87 ? 2.581 9.301 25.864 1.00 87.31 87 GLU A O 1
ATOM 727 N N . VAL A 1 88 ? 3.935 8.734 27.561 1.00 90.94 88 VAL A N 1
ATOM 728 C CA . VAL A 1 88 ? 4.175 10.095 28.032 1.00 90.94 88 VAL A CA 1
ATOM 729 C C . VAL A 1 88 ? 5.599 10.492 27.675 1.00 90.94 88 VAL A C 1
ATOM 731 O O . VAL A 1 88 ? 6.524 9.687 27.796 1.00 90.94 88 VAL A O 1
ATOM 734 N N . PHE A 1 89 ? 5.780 11.717 27.198 1.00 89.19 89 PHE A N 1
ATOM 735 C CA . PHE A 1 89 ? 7.107 12.276 26.995 1.00 89.19 89 PHE A CA 1
ATOM 736 C C . PHE A 1 89 ? 7.671 12.744 28.337 1.00 89.19 89 PHE A C 1
ATOM 738 O O . PHE A 1 89 ? 7.067 13.582 29.008 1.00 89.19 89 PHE A O 1
ATOM 745 N N . ASP A 1 90 ? 8.820 12.197 28.712 1.00 85.25 90 ASP A N 1
ATOM 746 C CA . ASP A 1 90 ? 9.588 12.628 29.868 1.00 85.25 90 ASP A CA 1
ATOM 747 C C . ASP A 1 90 ? 10.518 13.777 29.461 1.00 85.25 90 ASP A C 1
ATOM 749 O O . ASP A 1 90 ? 11.354 13.617 28.570 1.00 85.25 90 ASP A O 1
ATOM 753 N N . GLU A 1 91 ? 10.345 14.947 30.076 1.00 80.38 91 GLU A N 1
ATOM 754 C CA . GLU A 1 91 ? 11.153 16.135 29.779 1.00 80.38 91 GLU A CA 1
ATOM 755 C C . GLU A 1 91 ? 12.521 16.121 30.468 1.00 80.38 91 GLU A C 1
ATOM 757 O O . GLU A 1 91 ? 13.435 16.786 29.982 1.00 80.38 91 GLU A O 1
ATOM 762 N N . ASP A 1 92 ? 12.678 15.357 31.552 1.00 77.56 92 ASP A N 1
ATOM 763 C CA . ASP A 1 92 ? 13.942 15.251 32.280 1.00 77.56 92 ASP A CA 1
ATOM 764 C C . ASP A 1 92 ? 14.907 14.334 31.505 1.00 77.56 92 ASP A C 1
ATOM 766 O O . ASP A 1 92 ? 16.071 14.677 31.291 1.00 77.56 92 ASP A O 1
ATOM 770 N N . ASP A 1 93 ? 14.392 13.210 30.991 1.00 82.06 93 ASP A N 1
ATOM 771 C CA . ASP A 1 93 ? 15.180 12.211 30.252 1.00 82.06 93 ASP A CA 1
ATOM 772 C C . ASP A 1 93 ? 15.094 12.353 28.715 1.00 82.06 93 ASP A C 1
ATOM 774 O O . ASP A 1 93 ? 15.803 11.657 27.986 1.00 82.06 93 ASP A O 1
ATOM 778 N N . TYR A 1 94 ? 14.221 13.225 28.192 1.00 80.44 94 TYR A N 1
ATOM 779 C CA . TYR A 1 94 ? 13.927 13.392 26.755 1.00 80.44 94 TYR A CA 1
ATOM 780 C C . TYR A 1 94 ? 13.499 12.095 26.034 1.00 80.44 94 TYR A C 1
ATOM 782 O O . TYR A 1 94 ? 13.772 11.907 24.844 1.00 80.44 94 TYR A O 1
ATOM 790 N N . GLN A 1 95 ? 12.804 11.191 26.730 1.00 81.50 95 GLN A N 1
ATOM 791 C CA . GLN A 1 95 ? 12.378 9.885 26.208 1.00 81.50 95 GLN A CA 1
ATOM 792 C C . GLN A 1 95 ? 10.867 9.675 26.329 1.00 81.50 95 GLN A C 1
ATOM 794 O O . GLN A 1 95 ? 10.207 10.227 27.206 1.00 81.50 95 GLN A O 1
ATOM 799 N N . TRP A 1 96 ? 10.313 8.829 25.459 1.00 83.00 96 TRP A N 1
ATOM 800 C CA . TRP A 1 96 ? 8.935 8.352 25.588 1.00 83.00 96 TRP A CA 1
ATOM 801 C C . TRP A 1 96 ? 8.880 7.173 26.559 1.00 83.00 96 TRP A C 1
ATOM 803 O O . TRP A 1 96 ? 9.646 6.219 26.424 1.00 83.00 96 TRP A O 1
ATOM 813 N N . LYS A 1 97 ? 7.968 7.233 27.530 1.00 84.44 97 LYS A N 1
ATOM 814 C CA . LYS A 1 97 ? 7.733 6.171 28.514 1.00 84.44 97 LYS A CA 1
ATOM 815 C C . LYS A 1 97 ? 6.321 5.624 28.337 1.00 84.44 97 LYS A C 1
ATOM 817 O O . LYS A 1 97 ? 5.356 6.387 28.368 1.00 84.44 97 LYS A O 1
ATOM 822 N N . THR A 1 98 ? 6.190 4.312 28.149 1.00 84.50 98 THR A N 1
ATOM 823 C CA . THR A 1 98 ? 4.881 3.652 28.050 1.00 84.50 98 THR A CA 1
ATOM 824 C C . THR A 1 98 ? 4.140 3.745 29.381 1.00 84.50 98 THR A C 1
ATOM 826 O O . THR A 1 98 ? 4.708 3.470 30.436 1.00 84.50 98 THR A O 1
ATOM 829 N N . ILE A 1 99 ? 2.863 4.111 29.323 1.00 83.50 99 ILE A N 1
ATOM 830 C CA . ILE A 1 99 ? 1.964 4.089 30.473 1.00 83.50 99 ILE A CA 1
ATOM 831 C C . ILE A 1 99 ? 1.379 2.680 30.590 1.00 83.50 99 ILE A C 1
ATOM 833 O O . ILE A 1 99 ? 0.822 2.160 29.624 1.00 83.50 99 ILE A O 1
ATOM 837 N N . ASP A 1 100 ? 1.496 2.072 31.771 1.00 79.94 100 ASP A N 1
ATOM 838 C CA . ASP A 1 100 ? 0.806 0.819 32.075 1.00 79.94 100 ASP A CA 1
ATOM 839 C C . ASP A 1 100 ? -0.702 1.075 32.190 1.00 79.94 100 ASP A C 1
ATOM 841 O O . ASP A 1 100 ? -1.176 1.774 33.086 1.00 79.94 100 ASP A O 1
ATOM 845 N N . ASP A 1 101 ? -1.448 0.522 31.242 1.00 76.06 101 ASP A N 1
ATOM 846 C CA . ASP A 1 101 ? -2.896 0.632 31.118 1.00 76.06 101 ASP A CA 1
ATOM 847 C C . ASP A 1 101 ? -3.608 -0.714 31.318 1.00 76.06 101 ASP A C 1
ATOM 849 O O . ASP A 1 101 ? -4.788 -0.849 30.983 1.00 76.06 101 ASP A O 1
ATOM 853 N N . SER A 1 102 ? -2.905 -1.702 31.885 1.00 75.88 102 SER A N 1
ATOM 854 C CA . SER A 1 102 ? -3.411 -3.058 32.118 1.00 75.88 102 SER A CA 1
ATOM 855 C C . SER A 1 102 ? -4.671 -3.096 32.989 1.00 75.88 102 SER A C 1
ATOM 857 O O . SER A 1 102 ? -5.523 -3.968 32.803 1.00 75.88 102 SER A O 1
ATOM 859 N N . ASN A 1 103 ? -4.826 -2.135 33.907 1.00 78.94 103 ASN A N 1
ATOM 860 C CA . ASN A 1 103 ? -6.027 -1.966 34.718 1.00 78.94 103 ASN A CA 1
ATOM 861 C C . ASN A 1 103 ? -6.853 -0.742 34.250 1.00 78.94 103 ASN A C 1
ATOM 863 O O . ASN A 1 103 ? -6.516 0.397 34.585 1.00 78.94 103 ASN A O 1
ATOM 867 N N . PRO A 1 104 ? -7.981 -0.951 33.542 1.00 74.00 104 PRO A N 1
ATOM 868 C CA . PRO A 1 104 ? -8.774 0.119 32.927 1.00 74.00 104 PRO A CA 1
ATOM 869 C C . PRO A 1 104 ? -9.465 1.058 33.931 1.00 74.00 104 PRO A C 1
ATOM 871 O O . PRO A 1 104 ? -9.931 2.135 33.539 1.00 74.00 104 PRO A O 1
ATOM 874 N N . SER A 1 105 ? -9.552 0.651 35.202 1.00 79.62 105 SER A N 1
ATOM 875 C CA . SER A 1 105 ? -10.197 1.394 36.289 1.00 79.62 105 SER A CA 1
ATOM 876 C C . SER A 1 105 ? -9.233 2.272 37.091 1.00 79.62 105 SER A C 1
ATOM 878 O O . SER A 1 105 ? -9.695 3.038 37.935 1.00 79.62 105 SER A O 1
ATOM 880 N N . VAL A 1 106 ? -7.921 2.186 36.841 1.00 86.25 106 VAL A N 1
ATOM 881 C CA . VAL A 1 106 ? -6.928 3.081 37.460 1.00 86.25 106 VAL A CA 1
ATOM 882 C C . VAL A 1 106 ? -7.255 4.526 37.096 1.00 86.25 106 VAL A C 1
ATOM 884 O O . VAL A 1 106 ? -7.621 4.819 35.955 1.00 86.25 106 VAL A O 1
ATOM 887 N N . THR A 1 107 ? -7.157 5.427 38.071 1.00 86.62 107 THR A N 1
ATOM 888 C CA . THR A 1 107 ? -7.421 6.855 37.860 1.00 86.62 107 THR A CA 1
ATOM 889 C C . THR A 1 107 ? -6.170 7.593 37.400 1.00 86.62 107 THR A C 1
ATOM 891 O O . THR A 1 107 ? -5.042 7.180 37.673 1.00 86.62 107 THR A O 1
ATOM 894 N N . ILE A 1 108 ? -6.345 8.726 36.725 1.00 86.81 108 ILE A N 1
ATOM 895 C CA . ILE A 1 108 ? -5.228 9.542 36.227 1.00 86.81 108 ILE A CA 1
ATOM 896 C C . ILE A 1 108 ? -4.285 9.973 37.362 1.00 86.81 108 ILE A C 1
ATOM 898 O O . ILE A 1 108 ? -3.066 9.962 37.189 1.00 86.81 108 ILE A O 1
ATOM 902 N N . ASN A 1 109 ? -4.812 10.281 38.551 1.00 85.00 109 ASN A N 1
ATOM 903 C CA . ASN A 1 109 ? -3.988 10.627 39.713 1.00 85.00 109 ASN A CA 1
ATOM 904 C C . ASN A 1 109 ? -3.045 9.483 40.136 1.00 85.00 109 ASN A C 1
ATOM 906 O O . ASN A 1 109 ? -1.918 9.716 40.570 1.00 85.00 109 ASN A O 1
ATOM 910 N N . GLN A 1 110 ? -3.488 8.232 39.985 1.00 83.94 110 GLN A N 1
ATOM 911 C CA . GLN A 1 110 ? -2.686 7.051 40.314 1.00 83.94 110 GLN A CA 1
ATOM 912 C C . GLN A 1 110 ? -1.569 6.797 39.291 1.00 83.94 110 GLN A C 1
ATOM 914 O O . GLN A 1 110 ? -0.545 6.219 39.653 1.00 83.94 110 GLN A O 1
ATOM 919 N N . LEU A 1 111 ? -1.715 7.291 38.056 1.00 82.31 111 LEU A N 1
ATOM 920 C CA . LEU A 1 111 ? -0.670 7.249 37.026 1.00 82.31 111 LEU A CA 1
ATOM 921 C C . LEU A 1 111 ? 0.463 8.263 37.244 1.00 82.31 111 LEU A C 1
ATOM 923 O O . LEU A 1 111 ? 1.462 8.217 36.530 1.00 82.31 111 LEU A O 1
ATOM 927 N N . LYS A 1 112 ? 0.326 9.181 38.213 1.00 82.69 112 LYS A N 1
ATOM 928 C CA . LYS A 1 112 ? 1.314 10.235 38.521 1.00 82.69 112 LYS A CA 1
ATOM 929 C C . LYS A 1 112 ? 1.662 11.137 37.323 1.00 82.69 112 LYS A C 1
ATOM 931 O O . LYS A 1 112 ? 2.759 11.694 37.263 1.00 82.69 112 LYS A O 1
ATOM 936 N N . LEU A 1 113 ? 0.736 11.308 36.378 1.00 83.88 113 LEU A N 1
ATOM 937 C CA . LEU A 1 113 ? 0.904 12.233 35.256 1.00 83.88 113 LEU A CA 1
ATOM 938 C C . LEU A 1 113 ? 0.793 13.685 35.744 1.00 83.88 113 LEU A C 1
ATOM 940 O O . LEU A 1 113 ? -0.070 14.013 36.558 1.00 83.88 113 LEU A O 1
ATOM 944 N N . ARG A 1 114 ? 1.661 14.565 35.237 1.00 83.75 114 ARG A N 1
ATOM 945 C CA . ARG A 1 114 ? 1.628 16.005 35.536 1.00 83.75 114 ARG A CA 1
ATOM 946 C C . ARG A 1 114 ? 0.769 16.745 34.510 1.00 83.75 114 ARG A C 1
ATOM 948 O O . ARG A 1 114 ? 0.753 16.373 33.339 1.00 83.75 114 ARG A O 1
ATOM 955 N N . SER A 1 115 ? 0.114 17.825 34.935 1.00 88.19 115 SER A N 1
ATOM 956 C CA . SER A 1 115 ? -0.536 18.756 34.003 1.00 88.19 115 SER A CA 1
ATOM 957 C C . SER A 1 115 ? 0.497 19.330 33.028 1.00 88.19 115 SER A C 1
ATOM 959 O O . SER A 1 115 ? 1.618 19.645 33.422 1.00 88.19 115 SER A O 1
ATOM 961 N N . GLY A 1 116 ? 0.112 19.471 31.766 1.00 85.50 116 GLY A N 1
ATOM 962 C CA . GLY A 1 116 ? 0.938 19.953 30.664 1.00 85.50 116 GLY A CA 1
ATOM 963 C C . GLY A 1 116 ? 1.778 18.877 29.972 1.00 85.50 116 GLY A C 1
ATOM 964 O O . GLY A 1 116 ? 2.425 19.199 28.971 1.00 85.50 116 GLY A O 1
ATOM 965 N N . CYS A 1 117 ? 1.769 17.624 30.453 1.00 91.00 117 CYS A N 1
ATOM 966 C CA . CYS A 1 117 ? 2.559 16.561 29.836 1.00 91.00 117 CYS A CA 1
ATOM 967 C C . CYS A 1 117 ? 2.066 16.225 28.421 1.00 91.00 117 CYS A C 1
ATOM 969 O O . CYS A 1 117 ? 0.904 16.454 28.059 1.00 91.00 117 CYS A O 1
ATOM 971 N N . ILE A 1 118 ? 2.985 15.697 27.610 1.00 91.56 118 ILE A N 1
ATOM 972 C CA . ILE A 1 118 ? 2.712 15.337 26.221 1.00 91.56 118 ILE A CA 1
ATOM 973 C C . ILE A 1 118 ? 2.458 13.835 26.135 1.00 91.56 118 ILE A C 1
ATOM 975 O O . ILE A 1 118 ? 3.319 13.037 26.498 1.00 91.56 118 ILE A O 1
ATOM 979 N N . LEU A 1 119 ? 1.288 13.465 25.626 1.00 91.69 119 LEU A N 1
ATOM 980 C CA . LEU A 1 119 ? 0.862 12.095 25.393 1.00 91.69 119 LEU A CA 1
ATOM 981 C C . LEU A 1 119 ? 0.953 11.756 23.903 1.00 91.69 119 LEU A C 1
ATOM 983 O O . LEU A 1 119 ? 0.519 12.523 23.042 1.00 91.69 119 LEU A O 1
ATOM 987 N N . ASN A 1 120 ? 1.474 10.575 23.599 1.00 87.81 120 ASN A N 1
ATOM 988 C CA . ASN A 1 120 ? 1.438 9.966 22.276 1.00 87.81 120 ASN A CA 1
ATOM 989 C C . ASN A 1 120 ? 0.545 8.725 22.307 1.00 87.81 120 ASN A C 1
ATOM 991 O O . ASN A 1 120 ? 0.524 8.005 23.300 1.00 87.81 120 ASN A O 1
ATOM 995 N N . VAL A 1 121 ? -0.164 8.467 21.209 1.00 82.38 121 VAL A N 1
ATOM 996 C CA . VAL A 1 121 ? -0.915 7.225 21.000 1.00 82.38 121 VAL A CA 1
ATOM 997 C C . VAL A 1 121 ? -0.062 6.286 20.158 1.00 82.38 121 VAL A C 1
ATOM 999 O O . VAL A 1 121 ? 0.318 6.630 19.037 1.00 82.38 121 VAL A O 1
ATOM 1002 N N . GLU A 1 122 ? 0.238 5.104 20.689 1.00 70.44 122 GLU A N 1
ATOM 1003 C CA . GLU A 1 122 ? 0.956 4.050 19.980 1.00 70.44 122 GLU A CA 1
ATOM 1004 C C . GLU A 1 122 ? 0.017 2.890 19.632 1.00 70.44 122 GLU A C 1
ATOM 1006 O O . GLU A 1 122 ? -0.727 2.364 20.466 1.00 70.44 122 GLU A O 1
ATOM 1011 N N . TYR A 1 123 ? 0.084 2.475 18.370 1.00 62.28 123 TYR A N 1
ATOM 1012 C CA . TYR A 1 123 ? -0.631 1.317 17.856 1.00 62.28 123 TYR A CA 1
ATOM 1013 C C . TYR A 1 123 ? 0.325 0.127 17.899 1.00 62.28 123 TYR A C 1
ATOM 1015 O O . TYR A 1 123 ? 1.256 0.051 17.096 1.00 62.28 123 TYR A O 1
ATOM 1023 N N . ARG A 1 124 ? 0.123 -0.820 18.819 1.00 50.19 124 ARG A N 1
ATOM 1024 C CA . ARG A 1 124 ? 0.880 -2.075 18.769 1.00 50.19 124 ARG A CA 1
ATOM 1025 C C . ARG A 1 124 ? 0.302 -2.950 17.660 1.00 50.19 124 ARG A C 1
ATOM 1027 O O . ARG A 1 124 ? -0.605 -3.743 17.893 1.00 50.19 124 ARG A O 1
ATOM 1034 N N . THR A 1 125 ? 0.863 -2.863 16.457 1.00 37.50 125 THR A N 1
ATOM 1035 C CA . THR A 1 125 ? 0.916 -4.040 15.584 1.00 37.50 125 THR A CA 1
ATOM 1036 C C . THR A 1 125 ? 1.709 -5.089 16.352 1.00 37.50 125 THR A C 1
ATOM 1038 O O . THR A 1 125 ? 2.916 -4.922 16.529 1.00 37.50 125 THR A O 1
ATOM 1041 N N . GLN A 1 126 ? 1.058 -6.130 16.876 1.00 35.88 126 GLN A N 1
ATOM 1042 C CA . GLN A 1 126 ? 1.798 -7.308 17.318 1.00 35.88 126 GLN A CA 1
ATOM 1043 C C . GLN A 1 126 ? 2.618 -7.785 16.118 1.00 35.88 126 GLN A C 1
ATOM 1045 O O . GLN A 1 126 ? 2.067 -8.311 15.153 1.00 35.88 126 GLN A O 1
ATOM 1050 N N . GLN A 1 127 ? 3.931 -7.556 16.157 1.00 28.00 127 GLN A N 1
ATOM 1051 C CA . GLN A 1 127 ? 4.846 -8.281 15.297 1.00 28.00 127 GLN A CA 1
ATOM 1052 C C . GLN A 1 127 ? 4.723 -9.745 15.704 1.00 28.00 127 GLN A C 1
ATOM 1054 O O . GLN A 1 127 ? 5.123 -10.124 16.804 1.00 28.00 127 GLN A O 1
ATOM 1059 N N . ILE A 1 128 ? 4.114 -10.553 14.843 1.00 30.22 128 ILE A N 1
ATOM 1060 C CA . ILE A 1 128 ? 4.176 -12.005 14.965 1.00 30.22 128 ILE A CA 1
ATOM 1061 C C . ILE A 1 128 ? 5.662 -12.368 14.820 1.00 30.22 128 ILE A C 1
ATOM 1063 O O . ILE A 1 128 ? 6.262 -12.008 13.800 1.00 30.22 128 ILE A O 1
ATOM 1067 N N . PRO A 1 129 ? 6.292 -13.028 15.810 1.00 25.23 129 PRO A N 1
ATOM 1068 C CA . PRO A 1 129 ? 7.669 -13.470 15.674 1.00 25.23 129 PRO A CA 1
ATOM 1069 C C . PRO A 1 129 ? 7.800 -14.370 14.447 1.00 25.23 129 PRO A C 1
ATOM 1071 O O . PRO A 1 129 ? 7.037 -15.323 14.268 1.00 25.23 129 PRO A O 1
ATOM 1074 N N . LYS A 1 130 ? 8.779 -14.062 13.595 1.00 31.03 130 LYS A N 1
ATOM 1075 C CA . LYS A 1 130 ? 9.222 -14.932 12.506 1.00 31.03 130 LYS A CA 1
ATOM 1076 C C . LYS A 1 130 ? 9.936 -16.148 13.095 1.00 31.03 130 LYS A C 1
ATOM 1078 O O . LYS A 1 130 ? 11.144 -16.236 12.983 1.00 31.03 130 LYS A O 1
ATOM 1083 N N . ASP A 1 131 ? 9.199 -17.071 13.699 1.00 30.88 131 ASP A N 1
ATOM 1084 C CA . ASP A 1 131 ? 9.703 -18.412 13.987 1.00 30.88 131 ASP A CA 1
ATOM 1085 C C . ASP A 1 131 ? 8.567 -19.436 13.902 1.00 30.88 131 ASP A C 1
ATOM 1087 O O . ASP A 1 131 ? 7.894 -19.787 14.869 1.00 30.88 131 ASP A O 1
ATOM 1091 N N . ARG A 1 132 ? 8.366 -19.969 12.690 1.00 41.78 132 ARG A N 1
ATOM 1092 C CA . ARG A 1 132 ? 7.740 -21.283 12.521 1.00 41.78 132 ARG A CA 1
ATOM 1093 C C . ARG A 1 132 ? 8.771 -22.332 12.927 1.00 41.78 132 ARG A C 1
ATOM 1095 O O . ARG A 1 132 ? 9.513 -22.795 12.065 1.00 41.78 132 ARG A O 1
ATOM 1102 N N . ARG A 1 133 ? 8.785 -22.724 14.203 1.00 37.25 133 ARG A N 1
ATOM 1103 C CA . ARG A 1 133 ? 9.061 -24.101 14.661 1.00 37.25 133 ARG A CA 1
ATOM 1104 C C . ARG A 1 133 ? 8.890 -24.211 16.180 1.00 37.25 133 ARG A C 1
ATOM 1106 O O . ARG A 1 133 ? 9.549 -23.533 16.952 1.00 37.25 133 ARG A O 1
ATOM 1113 N N . SER A 1 134 ? 8.051 -25.172 16.556 1.00 36.19 134 SER A N 1
ATOM 1114 C CA . SER A 1 134 ? 7.730 -25.627 17.911 1.00 36.19 134 SER A CA 1
ATOM 1115 C C . SER A 1 134 ? 6.846 -24.694 18.743 1.00 36.19 134 SER A C 1
ATOM 1117 O O . SER A 1 134 ? 7.292 -23.695 19.286 1.00 36.19 134 SER A O 1
ATOM 1119 N N . LEU A 1 135 ? 5.578 -25.078 18.886 1.00 32.28 135 LEU A N 1
ATOM 1120 C CA . LEU A 1 135 ? 4.939 -25.202 20.194 1.00 32.28 135 LEU A CA 1
ATOM 1121 C C . LEU A 1 135 ? 3.702 -26.088 20.048 1.00 32.28 135 LEU A C 1
ATOM 1123 O O . LEU A 1 135 ? 2.907 -25.959 19.119 1.00 32.28 135 LEU A O 1
ATOM 1127 N N . ASN A 1 136 ? 3.666 -27.072 20.934 1.00 29.59 136 ASN A N 1
ATOM 1128 C CA . ASN A 1 136 ? 2.765 -28.203 20.936 1.00 29.59 136 ASN A CA 1
ATOM 1129 C C . ASN A 1 136 ? 1.314 -27.806 21.214 1.00 29.59 136 ASN A C 1
ATOM 1131 O O . ASN A 1 136 ? 1.019 -26.779 21.817 1.00 29.59 136 ASN A O 1
ATOM 1135 N N . SER A 1 137 ? 0.443 -28.716 20.793 1.00 38.19 137 SER A N 1
ATOM 1136 C CA . SER A 1 137 ? -0.983 -28.815 21.067 1.00 38.19 137 SER A CA 1
ATOM 1137 C C . SER A 1 137 ? -1.418 -28.316 22.451 1.00 38.19 137 SER A C 1
ATOM 1139 O O . SER A 1 137 ? -1.201 -28.983 23.464 1.00 38.19 137 SER A O 1
ATOM 1141 N N . THR A 1 138 ? -2.200 -27.245 22.449 1.00 29.81 138 THR A N 1
ATOM 1142 C CA . THR A 1 138 ? -3.313 -27.066 23.382 1.00 29.81 138 THR A CA 1
ATOM 1143 C C . THR A 1 138 ? -4.446 -26.391 22.623 1.00 29.81 138 THR A C 1
ATOM 1145 O O . THR A 1 138 ? -4.254 -25.402 21.923 1.00 29.81 138 THR A O 1
ATOM 1148 N N . SER A 1 139 ? -5.624 -26.999 22.699 1.00 37.53 139 SER A N 1
ATOM 1149 C CA . SER A 1 139 ? -6.864 -26.601 22.040 1.00 37.53 139 SER A CA 1
ATOM 1150 C C . SER A 1 139 ? -7.244 -25.151 22.361 1.00 37.53 139 SER A C 1
ATOM 1152 O O . SER A 1 139 ? -7.819 -24.878 23.415 1.00 37.53 139 SER A O 1
ATOM 1154 N N . VAL A 1 140 ? -6.942 -24.229 21.448 1.00 37.75 140 VAL A N 1
ATOM 1155 C CA . VAL A 1 140 ? -7.479 -22.865 21.456 1.00 37.75 140 VAL A CA 1
ATOM 1156 C C . VAL A 1 140 ? -8.719 -22.859 20.569 1.00 37.75 140 VAL A C 1
ATOM 1158 O O . VAL A 1 140 ? -8.680 -23.308 19.425 1.00 37.75 140 VAL A O 1
ATOM 1161 N N . SER A 1 141 ? -9.842 -22.401 21.117 1.00 39.00 141 SER A N 1
ATOM 1162 C CA . SER A 1 141 ? -11.107 -22.252 20.398 1.00 39.00 141 SER A CA 1
ATOM 1163 C C . SER A 1 141 ? -10.916 -21.452 19.108 1.00 39.00 141 SER A C 1
ATOM 1165 O O . SER A 1 141 ? -10.314 -20.380 19.141 1.00 39.00 141 SER A O 1
ATOM 1167 N N . MET A 1 142 ? -11.483 -21.935 18.000 1.00 42.69 142 MET A N 1
ATOM 1168 C CA . MET A 1 142 ? -11.470 -21.285 16.683 1.00 42.69 142 MET A CA 1
ATOM 1169 C C . MET A 1 142 ? -12.351 -20.022 16.627 1.00 42.69 142 MET A C 1
ATOM 1171 O O . MET A 1 142 ? -13.253 -19.916 15.799 1.00 42.69 142 MET A O 1
ATOM 1175 N N . SER A 1 143 ? -12.149 -19.060 17.530 1.00 59.06 143 SER A N 1
ATOM 1176 C CA . SER A 1 143 ? -12.808 -17.759 17.427 1.00 59.06 143 SER A CA 1
ATOM 1177 C C . SER A 1 143 ? -11.933 -16.831 16.589 1.00 59.06 143 SER A C 1
ATOM 1179 O O . SER A 1 143 ? -10.875 -16.398 17.047 1.00 59.06 143 SER A O 1
ATOM 1181 N N . GLY A 1 144 ? -12.368 -16.524 15.368 1.00 61.03 144 GLY A N 1
ATOM 1182 C CA . GLY A 1 144 ? -11.698 -15.552 14.507 1.00 61.03 144 GLY A CA 1
ATOM 1183 C C . GLY A 1 144 ? -11.491 -14.213 15.209 1.00 61.03 144 GLY A C 1
ATOM 1184 O O . GLY A 1 144 ? -12.372 -13.747 15.936 1.00 61.03 144 GLY A O 1
ATOM 1185 N N . ARG A 1 145 ? -10.342 -13.575 14.967 1.00 78.31 145 ARG A N 1
ATOM 1186 C CA . ARG A 1 145 ? -10.037 -12.223 15.464 1.00 78.31 145 ARG A CA 1
ATOM 1187 C C . ARG A 1 145 ? -10.915 -11.161 14.797 1.00 78.31 145 ARG A C 1
ATOM 1189 O O . ARG A 1 145 ? -11.278 -11.307 13.631 1.00 78.31 145 ARG A O 1
ATOM 1196 N N . GLU A 1 146 ? -11.235 -10.087 15.509 1.00 77.31 146 GLU A N 1
ATOM 1197 C CA . GLU A 1 146 ? -11.906 -8.912 14.940 1.00 77.31 146 GLU A CA 1
ATOM 1198 C C . GLU A 1 146 ? -10.881 -8.026 14.213 1.00 77.31 146 GLU A C 1
ATOM 1200 O O . GLU A 1 146 ? -9.806 -7.748 14.740 1.00 77.31 146 GLU A O 1
ATOM 1205 N N . LEU A 1 147 ? -11.192 -7.620 12.982 1.00 73.44 147 LEU A N 1
ATOM 1206 C CA . LEU A 1 147 ? -10.374 -6.740 12.152 1.00 73.44 147 LEU A CA 1
ATOM 1207 C C . LEU A 1 147 ? -11.049 -5.374 12.060 1.00 73.44 147 LEU A C 1
ATOM 1209 O O . LEU A 1 147 ? -12.196 -5.288 11.629 1.00 73.44 147 LEU A O 1
ATOM 1213 N N . CYS A 1 148 ? -10.335 -4.306 12.410 1.00 76.56 148 CYS A N 1
ATOM 1214 C CA . CYS A 1 148 ? -10.778 -2.930 12.178 1.00 76.56 148 CYS A CA 1
ATOM 1215 C C . CYS A 1 148 ? -10.211 -2.440 10.843 1.00 76.56 148 CYS A C 1
ATOM 1217 O O . CYS A 1 148 ? -9.004 -2.308 10.724 1.00 76.56 148 CYS A O 1
ATOM 1219 N N . LEU A 1 149 ? -11.028 -2.190 9.826 1.00 82.06 149 LEU A N 1
ATOM 1220 C CA . LEU A 1 149 ? -10.579 -1.819 8.479 1.00 82.06 149 LEU A CA 1
ATOM 1221 C C . LEU A 1 149 ? -10.843 -0.336 8.186 1.00 82.06 149 LEU A C 1
ATOM 1223 O O . LEU A 1 149 ? -11.748 0.269 8.765 1.00 82.06 149 LEU A O 1
ATOM 1227 N N . LYS A 1 150 ? -10.057 0.250 7.272 1.00 82.12 150 LYS A N 1
ATOM 1228 C CA . LYS A 1 150 ? -10.177 1.655 6.841 1.00 82.12 150 LYS A CA 1
ATOM 1229 C C . LYS A 1 150 ? -10.791 1.729 5.451 1.00 82.12 150 LYS A C 1
ATOM 1231 O O . LYS A 1 150 ? -10.107 1.480 4.467 1.00 82.12 150 LYS A O 1
ATOM 1236 N N . LEU A 1 151 ? -12.066 2.071 5.356 1.00 83.38 151 LEU A N 1
ATOM 1237 C CA . LEU A 1 151 ? -12.779 2.142 4.088 1.00 83.38 151 LEU A CA 1
ATOM 1238 C C . LEU A 1 151 ? -12.688 3.548 3.478 1.00 83.38 151 LEU A C 1
ATOM 1240 O O . LEU A 1 151 ? -13.299 4.493 3.978 1.00 83.38 151 LEU A O 1
ATOM 1244 N N . CYS A 1 152 ? -11.925 3.664 2.398 1.00 79.69 152 CYS A N 1
ATOM 1245 C CA . CYS A 1 152 ? -11.802 4.836 1.541 1.00 79.69 152 CYS A CA 1
ATOM 1246 C C . CYS A 1 152 ? -12.938 4.858 0.507 1.00 79.69 152 CYS A C 1
ATOM 1248 O O . CYS A 1 152 ? -13.293 3.834 -0.077 1.00 79.69 152 CYS A O 1
ATOM 1250 N N . THR A 1 153 ? -13.490 6.042 0.255 1.00 66.06 153 THR A N 1
ATOM 1251 C CA . THR A 1 153 ? -14.532 6.271 -0.766 1.00 66.06 153 THR A CA 1
ATOM 1252 C C . THR A 1 153 ? -14.000 6.827 -2.064 1.00 66.06 153 THR A C 1
ATOM 1254 O O . THR A 1 153 ? -14.666 6.734 -3.090 1.00 66.06 153 THR A O 1
ATOM 1257 N N . LYS A 1 154 ? -12.828 7.455 -1.994 1.00 64.50 154 LYS A N 1
ATOM 1258 C CA . LYS A 1 154 ? -12.115 7.996 -3.134 1.00 64.50 154 LYS A CA 1
ATOM 1259 C C . LYS A 1 154 ? -10.895 7.113 -3.360 1.00 64.50 154 LYS A C 1
ATOM 1261 O O . LYS A 1 154 ? -10.079 6.971 -2.440 1.00 64.50 154 LYS A O 1
ATOM 1266 N N . PRO A 1 155 ? -10.742 6.522 -4.549 1.00 55.09 155 PRO A N 1
ATOM 1267 C CA . PRO A 1 155 ? -9.531 5.791 -4.862 1.00 55.09 155 PRO A CA 1
ATOM 1268 C C . PRO A 1 155 ? -8.354 6.766 -4.764 1.00 55.09 155 PRO A C 1
ATOM 1270 O O . PRO A 1 155 ? -8.400 7.852 -5.334 1.00 55.09 155 PRO A O 1
ATOM 1273 N N . LEU A 1 156 ? -7.316 6.376 -4.013 1.00 53.84 156 LEU A N 1
ATOM 1274 C CA . LEU A 1 156 ? -6.095 7.143 -3.693 1.00 53.84 156 LEU A CA 1
ATOM 1275 C C . LEU A 1 156 ? -6.150 8.117 -2.504 1.00 53.84 156 LEU A C 1
ATOM 1277 O O . LEU A 1 156 ? -5.082 8.542 -2.062 1.00 53.84 156 LEU A O 1
ATOM 1281 N N . ASP A 1 157 ? -7.315 8.430 -1.933 1.00 59.66 157 ASP A N 1
ATOM 1282 C CA . ASP A 1 157 ? -7.368 9.293 -0.747 1.00 59.66 157 ASP A CA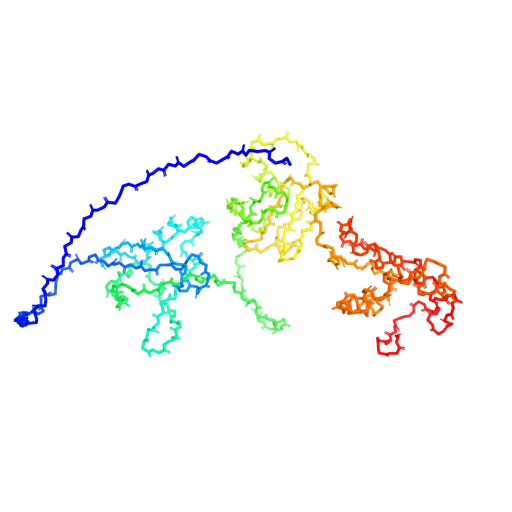 1
ATOM 1283 C C . ASP A 1 157 ? -7.289 8.459 0.539 1.00 59.66 157 ASP A C 1
ATOM 1285 O O . ASP A 1 157 ? -8.268 7.878 1.004 1.00 59.66 157 ASP A O 1
ATOM 1289 N N . ARG A 1 158 ? -6.086 8.380 1.116 1.00 63.84 158 ARG A N 1
ATOM 1290 C CA . ARG A 1 158 ? -5.846 7.727 2.417 1.00 63.84 158 ARG A CA 1
ATOM 1291 C C . ARG A 1 158 ? -6.006 8.672 3.603 1.00 63.84 158 ARG A C 1
ATOM 1293 O O . ARG A 1 158 ? -5.752 8.269 4.739 1.00 63.84 158 ARG A O 1
ATOM 1300 N N . THR A 1 159 ? -6.374 9.922 3.343 1.00 56.94 159 THR A N 1
ATOM 1301 C CA . THR A 1 159 ? -6.585 10.948 4.367 1.00 56.94 159 THR A CA 1
ATOM 1302 C C . THR A 1 159 ? -8.047 11.032 4.799 1.00 56.94 159 THR A C 1
ATOM 1304 O O . THR A 1 159 ? -8.309 11.432 5.931 1.00 56.94 159 THR A O 1
ATOM 1307 N N . ASP A 1 160 ? -8.972 10.565 3.954 1.00 63.75 160 ASP A N 1
ATOM 1308 C CA . ASP A 1 160 ? -10.410 10.510 4.218 1.00 63.75 160 ASP A CA 1
ATOM 1309 C C . ASP A 1 160 ? -10.935 9.066 4.128 1.00 63.75 160 ASP A C 1
ATOM 1311 O O . ASP A 1 160 ? -10.994 8.453 3.058 1.00 63.75 160 ASP A O 1
ATOM 1315 N N . TYR A 1 161 ? -11.269 8.485 5.280 1.00 73.56 161 TYR A N 1
ATOM 1316 C CA . TYR A 1 161 ? -11.736 7.104 5.388 1.00 73.56 161 TYR A CA 1
ATOM 1317 C C . TYR A 1 161 ? -12.637 6.910 6.607 1.00 73.56 161 TYR A C 1
ATOM 1319 O O . TYR A 1 161 ? -12.548 7.632 7.602 1.00 73.56 161 TYR A O 1
ATOM 1327 N N . ILE A 1 162 ? -13.477 5.875 6.554 1.00 74.44 162 ILE A N 1
ATOM 1328 C CA . ILE A 1 162 ? -14.307 5.450 7.683 1.00 74.44 162 ILE A CA 1
ATOM 1329 C C . ILE A 1 162 ? -13.832 4.114 8.242 1.00 74.44 162 ILE A C 1
ATOM 1331 O O . ILE A 1 162 ? -13.430 3.214 7.507 1.00 74.44 162 ILE A O 1
ATOM 1335 N N . TYR A 1 163 ? -13.921 3.963 9.558 1.00 75.25 163 TYR A N 1
ATOM 1336 C CA . TYR A 1 163 ? -13.636 2.693 10.212 1.00 75.25 163 TYR A CA 1
ATOM 1337 C C . TYR A 1 163 ? -14.854 1.761 10.189 1.00 75.25 163 TYR A C 1
ATOM 1339 O O . TYR A 1 163 ? -16.016 2.188 10.303 1.00 75.25 163 TYR A O 1
ATOM 1347 N N . PHE A 1 164 ? -14.594 0.463 10.073 1.00 74.56 164 PHE A N 1
ATOM 1348 C CA . PHE A 1 164 ? -15.574 -0.573 10.382 1.00 74.56 164 PHE A CA 1
ATOM 1349 C C . PHE A 1 164 ? -14.894 -1.859 10.834 1.00 74.56 164 PHE A C 1
ATOM 1351 O O . PHE A 1 164 ? -13.747 -2.112 10.473 1.00 74.56 164 PHE A O 1
ATOM 1358 N N . THR A 1 165 ? -15.607 -2.659 11.622 1.00 79.69 165 THR A N 1
ATOM 1359 C CA . THR A 1 165 ? -15.096 -3.936 12.109 1.00 79.69 165 THR A CA 1
ATOM 1360 C C . THR A 1 165 ? -15.713 -5.108 11.363 1.00 79.69 165 THR A C 1
ATOM 1362 O O . THR A 1 165 ? -16.877 -5.076 10.960 1.00 79.69 165 THR A O 1
ATOM 1365 N N . ILE A 1 166 ? -14.914 -6.153 11.167 1.00 83.25 166 ILE A N 1
ATOM 1366 C CA . ILE A 1 166 ? -15.340 -7.414 10.570 1.00 83.25 166 ILE A CA 1
ATOM 1367 C C . ILE A 1 166 ? -14.553 -8.572 11.185 1.00 83.25 166 ILE A C 1
ATOM 1369 O O . ILE A 1 166 ? -13.362 -8.457 11.454 1.00 83.25 166 ILE A O 1
ATOM 1373 N N . ASN A 1 167 ? -15.205 -9.708 11.436 1.00 87.62 167 ASN A N 1
ATOM 1374 C CA . ASN A 1 167 ? -14.502 -10.893 11.927 1.00 87.62 167 ASN A CA 1
ATOM 1375 C C . ASN A 1 167 ? -13.614 -11.472 10.812 1.00 87.62 167 ASN A C 1
ATOM 1377 O O . ASN A 1 167 ? -14.087 -11.606 9.688 1.00 87.62 167 ASN A O 1
ATOM 1381 N N . SER A 1 168 ? -12.373 -11.840 11.120 1.00 81.94 168 SER A N 1
ATOM 1382 C CA . SER A 1 168 ? -11.403 -12.436 10.183 1.00 81.94 168 SER A CA 1
ATOM 1383 C C . SER A 1 168 ? -11.879 -13.729 9.508 1.00 81.94 168 SER A C 1
ATOM 1385 O O . SER A 1 168 ? -11.536 -13.963 8.355 1.00 81.94 168 SER A O 1
ATOM 1387 N N . LEU A 1 169 ? -12.750 -14.509 10.156 1.00 90.31 169 LEU A N 1
ATOM 1388 C CA . LEU A 1 169 ? -13.397 -15.683 9.552 1.00 90.31 169 LEU A CA 1
ATOM 1389 C C . LEU A 1 169 ? -14.585 -15.319 8.643 1.00 90.31 169 LEU A C 1
ATOM 1391 O O . LEU A 1 169 ? -15.225 -16.197 8.069 1.00 90.31 169 LEU A O 1
ATOM 1395 N N . SER A 1 170 ? -14.932 -14.034 8.517 1.00 92.44 170 SER A N 1
ATOM 1396 C CA . SER A 1 170 ? -15.916 -13.583 7.528 1.00 92.44 170 SER A CA 1
ATOM 1397 C C . SER A 1 170 ? -15.351 -13.730 6.122 1.00 92.44 170 SER A C 1
ATOM 1399 O O . SER A 1 170 ? -14.151 -13.581 5.912 1.00 92.44 170 SER A O 1
ATOM 1401 N N . THR A 1 171 ? -16.227 -13.966 5.150 1.00 93.69 171 THR A N 1
ATOM 1402 C CA . THR A 1 171 ? -15.817 -14.073 3.752 1.00 93.69 171 THR A CA 1
ATOM 1403 C C . THR A 1 171 ? -15.591 -12.705 3.109 1.00 93.69 171 THR A C 1
ATOM 1405 O O . THR A 1 171 ? -16.151 -11.692 3.550 1.00 93.69 171 THR A O 1
ATOM 1408 N N . VAL A 1 172 ? -14.823 -12.670 2.020 1.00 89.88 172 VAL A N 1
ATOM 1409 C CA . VAL A 1 172 ? -14.654 -11.464 1.194 1.00 89.88 172 VAL A CA 1
ATOM 1410 C C . VAL A 1 172 ? -15.994 -10.959 0.654 1.00 89.88 172 VAL A C 1
ATOM 1412 O O . VAL A 1 172 ? -16.236 -9.754 0.671 1.00 89.88 172 VAL A O 1
ATOM 1415 N N . GLY A 1 173 ? -16.923 -11.841 0.276 1.00 87.75 173 GLY A N 1
ATOM 1416 C CA . GLY A 1 173 ? -18.264 -11.426 -0.147 1.00 87.75 173 GLY A CA 1
ATOM 1417 C C . GLY A 1 173 ? -19.028 -10.675 0.957 1.00 87.75 173 GLY A C 1
ATOM 1418 O O . GLY A 1 173 ? -19.731 -9.695 0.692 1.00 87.75 173 GLY A O 1
ATOM 1419 N N . LYS A 1 174 ? -18.844 -11.067 2.227 1.00 89.94 174 LYS A N 1
ATOM 1420 C CA . LYS A 1 174 ? -19.427 -10.362 3.381 1.00 89.94 174 LYS A CA 1
ATOM 1421 C C . LYS A 1 174 ? -18.741 -9.020 3.639 1.00 89.94 174 LYS A C 1
ATOM 1423 O O . LYS A 1 174 ? -19.440 -8.042 3.906 1.00 89.94 174 LYS A O 1
ATOM 1428 N N . LEU A 1 175 ? -17.412 -8.961 3.520 1.00 89.81 175 LEU A N 1
ATOM 1429 C CA . LEU A 1 175 ? -16.644 -7.710 3.553 1.00 89.81 175 LEU A CA 1
ATOM 1430 C C . LEU A 1 175 ? -17.175 -6.723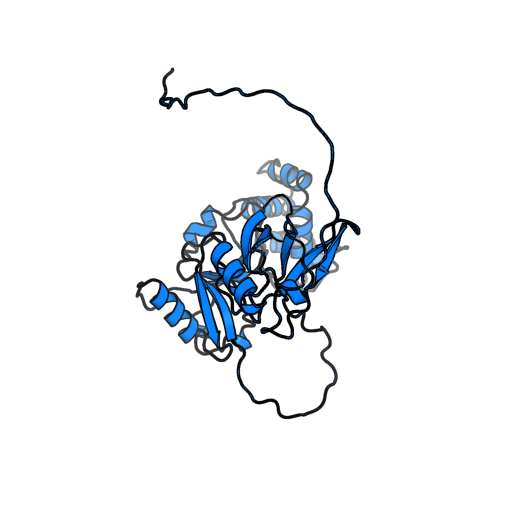 2.511 1.00 89.81 175 LEU A C 1
ATOM 1432 O O . LEU A 1 175 ? -17.508 -5.586 2.841 1.00 89.81 175 LEU A O 1
ATOM 1436 N N . ARG A 1 176 ? -17.300 -7.194 1.269 1.00 86.69 176 ARG A N 1
ATOM 1437 C CA . ARG A 1 176 ? -17.810 -6.443 0.125 1.00 86.69 176 ARG A CA 1
ATOM 1438 C C . ARG A 1 176 ? -19.195 -5.879 0.425 1.00 86.69 176 ARG A C 1
ATOM 1440 O O . ARG A 1 176 ? -19.390 -4.668 0.359 1.00 86.69 176 ARG A O 1
ATOM 1447 N N . LYS A 1 177 ? -20.133 -6.733 0.845 1.00 84.75 177 LYS A N 1
ATOM 1448 C CA . LYS A 1 177 ? -21.500 -6.327 1.199 1.00 84.75 177 LYS A CA 1
ATOM 1449 C C . LYS A 1 177 ? -21.529 -5.231 2.272 1.00 84.75 177 LYS A C 1
ATOM 1451 O O . LYS A 1 177 ? -22.169 -4.206 2.059 1.00 84.75 177 LYS A O 1
ATOM 1456 N N . GLN A 1 178 ? -20.811 -5.412 3.382 1.00 86.44 178 GLN A N 1
ATOM 1457 C CA . GLN A 1 178 ? -20.777 -4.423 4.468 1.00 86.44 178 GLN A CA 1
ATOM 1458 C C . GLN A 1 178 ? -20.158 -3.092 4.031 1.00 86.44 178 GLN A C 1
ATOM 1460 O O . GLN A 1 178 ? -20.642 -2.026 4.412 1.00 86.44 178 GLN A O 1
ATOM 1465 N N . ALA A 1 179 ? -19.100 -3.143 3.220 1.00 84.25 179 ALA A N 1
ATOM 1466 C CA . ALA A 1 179 ? -18.458 -1.946 2.702 1.00 84.25 179 ALA A CA 1
ATOM 1467 C C . ALA A 1 179 ? -19.409 -1.138 1.797 1.00 84.25 179 ALA A C 1
ATOM 1469 O O . ALA A 1 179 ? -19.488 0.081 1.936 1.00 84.25 179 ALA A O 1
ATOM 1470 N N . TYR A 1 180 ? -20.189 -1.802 0.937 1.00 80.50 180 TYR A N 1
ATOM 1471 C CA . TYR A 1 180 ? -21.199 -1.145 0.096 1.00 80.50 180 TYR A CA 1
ATOM 1472 C C . TYR A 1 180 ? -22.376 -0.570 0.895 1.00 80.50 180 TYR A C 1
ATOM 1474 O O . TYR A 1 180 ? -22.783 0.568 0.648 1.00 80.50 180 TYR A O 1
ATOM 1482 N N . GLU A 1 181 ? -22.889 -1.311 1.885 1.00 82.00 181 GLU A N 1
ATOM 1483 C CA . GLU A 1 181 ? -23.976 -0.852 2.767 1.00 82.00 181 GLU A CA 1
ATOM 1484 C C . GLU A 1 181 ? -23.617 0.457 3.481 1.00 82.00 181 GLU A C 1
ATOM 1486 O O . GLU A 1 181 ? -24.442 1.368 3.549 1.00 82.00 181 GLU A O 1
ATOM 1491 N N . LYS A 1 182 ? -22.363 0.605 3.932 1.00 78.94 182 LYS A N 1
ATOM 1492 C CA . LYS A 1 182 ? -21.886 1.840 4.576 1.00 78.94 182 LYS A CA 1
ATOM 1493 C C . LYS A 1 182 ? -21.972 3.088 3.694 1.00 78.94 182 LYS A C 1
ATOM 1495 O O . LYS A 1 182 ? -21.990 4.190 4.236 1.00 78.94 182 LYS A O 1
ATOM 1500 N N . PHE A 1 183 ? -22.042 2.934 2.373 1.00 69.75 183 PHE A N 1
ATOM 1501 C CA . PHE A 1 183 ? -22.092 4.052 1.427 1.00 69.75 183 PHE A CA 1
ATOM 1502 C C . PHE A 1 183 ? -23.422 4.229 0.719 1.00 69.75 183 PHE A C 1
ATOM 1504 O O . PHE A 1 183 ? -23.526 5.094 -0.149 1.00 69.75 183 PHE A O 1
ATOM 1511 N N . ASN A 1 184 ? -24.440 3.448 1.091 1.00 66.62 184 ASN A N 1
ATOM 1512 C CA . ASN A 1 184 ? -25.761 3.511 0.470 1.00 66.62 184 ASN A CA 1
ATOM 1513 C C . ASN A 1 184 ? -25.695 3.389 -1.072 1.00 66.62 184 ASN A C 1
ATOM 1515 O O . ASN A 1 184 ? -26.531 3.930 -1.794 1.00 66.62 184 ASN A O 1
ATOM 1519 N N . LYS A 1 185 ? -24.657 2.705 -1.579 1.00 60.50 185 LYS A N 1
ATOM 1520 C CA . LYS A 1 185 ? -24.399 2.455 -3.000 1.00 60.50 185 LYS A CA 1
ATOM 1521 C C . LYS A 1 185 ? -24.661 0.979 -3.272 1.00 60.50 185 LYS A C 1
ATOM 1523 O O . LYS A 1 185 ? -24.110 0.120 -2.589 1.00 60.50 185 LYS A O 1
ATOM 1528 N N . LEU A 1 186 ? -25.485 0.684 -4.274 1.00 53.50 186 LEU A N 1
ATOM 1529 C CA . LEU A 1 186 ? -25.871 -0.681 -4.625 1.00 53.50 186 LEU A CA 1
ATOM 1530 C C . LEU A 1 186 ? -25.678 -0.903 -6.126 1.00 53.50 186 LEU A C 1
ATOM 1532 O O . LEU A 1 186 ? -26.528 -0.524 -6.918 1.00 53.50 186 LEU A O 1
ATOM 1536 N N . GLU A 1 187 ? -24.578 -1.559 -6.499 1.00 53.84 187 GLU A N 1
ATOM 1537 C CA . GLU A 1 187 ? -24.452 -2.293 -7.763 1.00 53.84 187 GLU A CA 1
ATOM 1538 C C . GLU A 1 187 ? -23.608 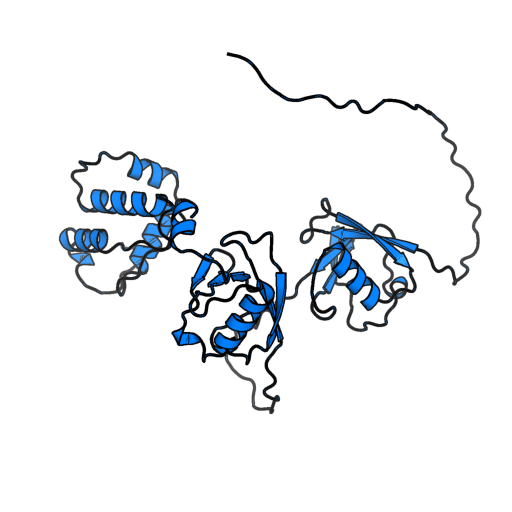-3.549 -7.525 1.00 53.84 187 GLU A C 1
ATOM 1540 O O . GLU A 1 187 ? -22.518 -3.497 -6.959 1.00 53.84 187 GLU A O 1
ATOM 1545 N N . LYS A 1 188 ? -24.143 -4.699 -7.939 1.00 49.28 188 LYS A N 1
ATOM 1546 C CA . LYS A 1 188 ? -23.732 -6.040 -7.494 1.00 49.28 188 LYS A CA 1
ATOM 1547 C C . LYS A 1 188 ? -22.385 -6.551 -8.029 1.00 49.28 188 LYS A C 1
ATOM 1549 O O . LYS A 1 188 ? -22.010 -7.655 -7.669 1.00 49.28 188 LYS A O 1
ATOM 1554 N N . ASN A 1 189 ? -21.656 -5.776 -8.832 1.00 55.53 189 ASN A N 1
ATOM 1555 C CA . ASN A 1 189 ? -20.501 -6.273 -9.596 1.00 55.53 189 ASN A CA 1
ATOM 1556 C C . ASN A 1 189 ? -19.254 -5.384 -9.493 1.00 55.53 189 ASN A C 1
ATOM 1558 O O . ASN A 1 189 ? -18.391 -5.443 -10.367 1.00 55.53 189 ASN A O 1
ATOM 1562 N N . ARG A 1 190 ? -19.157 -4.514 -8.480 1.00 63.62 190 ARG A N 1
ATOM 1563 C CA . ARG A 1 190 ? -18.008 -3.610 -8.379 1.00 63.62 190 ARG A CA 1
ATOM 1564 C C . ARG A 1 190 ? -16.833 -4.237 -7.604 1.00 63.62 190 ARG A C 1
ATOM 1566 O O . ARG A 1 190 ? -17.042 -4.935 -6.602 1.00 63.62 190 ARG A O 1
ATOM 1573 N N . PRO A 1 191 ? -15.598 -4.030 -8.091 1.00 71.25 191 PRO A N 1
ATOM 1574 C CA . PRO A 1 191 ? -14.390 -4.537 -7.455 1.00 71.25 191 PRO A CA 1
ATOM 1575 C C . PRO A 1 191 ? -14.151 -3.890 -6.083 1.00 71.25 191 PRO A C 1
ATOM 1577 O O . PRO A 1 191 ? -14.561 -2.758 -5.831 1.00 71.25 191 PRO A O 1
ATOM 1580 N N . ILE A 1 192 ? -13.476 -4.619 -5.190 1.00 81.62 192 ILE A N 1
ATOM 1581 C CA . ILE A 1 192 ? -13.018 -4.107 -3.894 1.00 81.62 192 ILE A CA 1
ATOM 1582 C C . ILE A 1 192 ? -11.500 -4.203 -3.887 1.00 81.62 192 ILE A C 1
ATOM 1584 O O . ILE A 1 192 ? -10.939 -5.179 -4.379 1.00 81.62 192 ILE A O 1
ATOM 1588 N N . TYR A 1 193 ? -10.836 -3.187 -3.357 1.00 82.69 193 TYR A N 1
ATOM 1589 C CA . TYR A 1 193 ? -9.385 -3.092 -3.382 1.00 82.69 193 TYR A CA 1
ATOM 1590 C C . TYR A 1 193 ? -8.845 -3.056 -1.972 1.00 82.69 193 TYR A C 1
ATOM 1592 O O . TYR A 1 193 ? -9.372 -2.354 -1.111 1.00 82.69 193 TYR A O 1
ATOM 1600 N N . ARG A 1 194 ? -7.755 -3.782 -1.762 1.00 85.00 194 ARG A N 1
ATOM 1601 C CA . ARG A 1 194 ? -6.985 -3.822 -0.529 1.00 85.00 194 ARG A CA 1
ATOM 1602 C C . ARG A 1 194 ? -5.736 -2.957 -0.679 1.00 85.00 194 ARG A C 1
ATOM 1604 O O . ARG A 1 194 ? -4.904 -3.212 -1.542 1.00 85.00 194 ARG A O 1
ATOM 1611 N N . GLY A 1 195 ? -5.576 -1.948 0.162 1.00 72.12 195 GLY A N 1
ATOM 1612 C CA . GLY A 1 195 ? -4.409 -1.072 0.193 1.00 72.12 195 GLY A CA 1
ATOM 1613 C C . GLY A 1 195 ? -3.338 -1.564 1.165 1.00 72.12 195 GLY A C 1
ATOM 1614 O O . GLY A 1 195 ? -3.639 -1.866 2.319 1.00 72.12 195 GLY A O 1
ATOM 1615 N N . ASN A 1 196 ? -2.081 -1.586 0.718 1.00 63.84 196 ASN A N 1
ATOM 1616 C CA . ASN A 1 196 ? -0.891 -1.684 1.573 1.00 63.84 196 ASN A CA 1
ATOM 1617 C C . ASN A 1 196 ? -0.193 -0.310 1.664 1.00 63.84 196 ASN A C 1
ATOM 1619 O O . ASN A 1 196 ? -0.696 0.669 1.129 1.00 63.84 196 ASN A O 1
ATOM 1623 N N . GLN A 1 197 ? 0.975 -0.200 2.300 1.00 49.50 197 GLN A N 1
ATOM 1624 C CA . GLN A 1 197 ? 1.694 1.078 2.444 1.00 49.50 197 GLN A CA 1
ATOM 1625 C C . GLN A 1 197 ? 2.007 1.819 1.125 1.00 49.50 197 GLN A C 1
ATOM 1627 O O . GLN A 1 197 ? 2.043 3.046 1.139 1.00 49.50 197 GLN A O 1
ATOM 1632 N N . TYR A 1 198 ? 2.103 1.139 -0.021 1.00 48.72 198 TYR A N 1
ATOM 1633 C CA . TYR A 1 198 ? 2.534 1.740 -1.294 1.00 48.72 198 TYR A CA 1
ATOM 1634 C C . TYR A 1 198 ? 1.558 1.565 -2.461 1.00 48.72 198 TYR A C 1
ATOM 1636 O O . TYR A 1 198 ? 1.642 2.301 -3.438 1.00 48.72 198 TYR A O 1
ATOM 1644 N N . SER A 1 199 ? 0.631 0.612 -2.388 1.00 59.78 199 SER A N 1
ATOM 1645 C CA . SER A 1 199 ? -0.240 0.267 -3.510 1.00 59.78 199 SER A CA 1
ATOM 1646 C C . SER A 1 199 ? -1.616 -0.213 -3.064 1.00 59.78 199 SER A C 1
ATOM 1648 O O . SER A 1 199 ? -1.882 -0.421 -1.877 1.00 59.78 199 SER A O 1
ATOM 1650 N N . TRP A 1 200 ? -2.501 -0.352 -4.043 1.00 70.44 200 TRP A N 1
ATOM 1651 C CA . TRP A 1 200 ? -3.798 -0.998 -3.927 1.00 70.44 200 TRP A CA 1
ATOM 1652 C C . TRP A 1 200 ? -3.777 -2.275 -4.765 1.00 70.44 200 TRP A C 1
ATOM 1654 O O . TRP A 1 200 ? -3.204 -2.294 -5.851 1.00 70.44 200 TRP A O 1
ATOM 1664 N N . MET A 1 201 ? -4.377 -3.340 -4.249 1.00 71.44 201 MET A N 1
ATOM 1665 C CA . MET A 1 201 ? -4.497 -4.641 -4.898 1.00 71.44 201 MET A CA 1
ATOM 1666 C C . MET A 1 201 ? -5.974 -4.957 -5.085 1.00 71.44 201 MET A C 1
ATOM 1668 O O . MET A 1 201 ? -6.750 -4.826 -4.138 1.00 71.44 201 MET A O 1
ATOM 1672 N N . LEU A 1 202 ? -6.355 -5.365 -6.292 1.00 79.56 202 LEU A N 1
ATOM 1673 C CA . LEU A 1 202 ? -7.704 -5.831 -6.583 1.00 79.56 202 LEU A CA 1
ATOM 1674 C C . LEU A 1 202 ? -7.977 -7.134 -5.821 1.00 79.56 202 LEU A C 1
ATOM 1676 O O . LEU A 1 202 ? -7.159 -8.052 -5.833 1.00 79.56 202 LEU A O 1
ATOM 1680 N N . VAL A 1 203 ? -9.123 -7.207 -5.150 1.00 81.38 203 VAL A N 1
ATOM 1681 C CA . VAL A 1 203 ? -9.641 -8.440 -4.555 1.00 81.38 203 VAL A CA 1
ATOM 1682 C C . VAL A 1 203 ? -10.723 -8.981 -5.483 1.00 81.38 203 VAL A C 1
ATOM 1684 O O . VAL A 1 203 ? -11.871 -8.510 -5.490 1.00 81.38 203 VAL A O 1
ATOM 1687 N N . GLU A 1 204 ? -10.307 -9.952 -6.292 1.00 78.50 204 GLU A N 1
ATOM 1688 C CA . GLU A 1 204 ? -11.118 -10.574 -7.335 1.00 78.50 204 GLU A CA 1
ATOM 1689 C C . GLU A 1 204 ? -12.389 -11.217 -6.778 1.00 78.50 204 GLU A C 1
ATOM 1691 O O . GLU A 1 204 ? -12.412 -11.738 -5.662 1.00 78.50 204 GLU A O 1
ATOM 1696 N N . SER A 1 205 ? -13.456 -11.204 -7.580 1.00 79.38 205 SER A N 1
ATOM 1697 C CA . SER A 1 205 ? -14.749 -11.797 -7.198 1.00 79.38 205 SER A CA 1
ATOM 1698 C C . SER A 1 205 ? -14.679 -13.311 -6.952 1.00 79.38 205 SER A C 1
ATOM 1700 O O . SER A 1 205 ? -15.437 -13.842 -6.149 1.00 79.38 205 SER A O 1
ATOM 1702 N N . GLU A 1 206 ? -13.715 -13.998 -7.566 1.00 81.19 206 GLU A N 1
ATOM 1703 C CA . GLU A 1 206 ? -13.436 -15.427 -7.361 1.00 81.19 206 GLU A CA 1
ATOM 1704 C C . GLU A 1 206 ? -13.004 -15.748 -5.919 1.00 81.19 206 GLU A C 1
ATOM 1706 O O . GLU A 1 206 ? -13.096 -16.890 -5.472 1.00 81.19 206 GLU A O 1
ATOM 1711 N N . LEU A 1 207 ? -12.549 -14.738 -5.169 1.00 84.31 207 LEU A N 1
ATOM 1712 C CA . LEU A 1 207 ? -12.146 -14.869 -3.772 1.00 84.31 207 LEU A CA 1
ATOM 1713 C C . LEU A 1 207 ? -13.299 -14.617 -2.792 1.00 84.31 207 LEU A C 1
ATOM 1715 O O . LEU A 1 207 ? -13.076 -14.695 -1.587 1.00 84.31 207 LEU A O 1
ATOM 1719 N N . ASP A 1 208 ? -14.522 -14.337 -3.260 1.00 85.69 208 ASP A N 1
ATOM 1720 C CA . ASP A 1 208 ? -15.654 -13.960 -2.401 1.00 85.69 208 ASP A CA 1
ATOM 1721 C C . ASP A 1 208 ? -16.022 -15.033 -1.354 1.00 85.69 208 ASP A C 1
ATOM 1723 O O . ASP A 1 208 ? -16.572 -14.686 -0.304 1.00 85.69 208 ASP A O 1
ATOM 1727 N N . GLU A 1 209 ? -15.686 -16.305 -1.597 1.00 87.62 209 GLU A N 1
ATOM 1728 C CA . GLU A 1 209 ? -15.871 -17.424 -0.657 1.00 87.62 209 GLU A CA 1
ATOM 1729 C C . GLU A 1 209 ? -14.712 -17.598 0.340 1.00 87.62 209 GLU A C 1
ATOM 1731 O O . GLU A 1 209 ? -14.879 -18.260 1.365 1.00 87.62 209 GLU A O 1
ATOM 1736 N N . LYS A 1 210 ? -13.542 -17.001 0.077 1.00 88.12 210 LYS A N 1
ATOM 1737 C CA . LYS A 1 210 ? -12.380 -17.062 0.975 1.00 88.12 210 LYS A CA 1
ATOM 1738 C C . LYS A 1 210 ? -12.597 -16.195 2.203 1.00 88.12 210 LYS A C 1
ATOM 1740 O O . LYS A 1 210 ? -13.240 -15.142 2.133 1.00 88.12 210 LYS A O 1
ATOM 1745 N N . THR A 1 211 ? -12.044 -16.630 3.333 1.00 91.94 211 THR A N 1
ATOM 1746 C CA . THR A 1 211 ? -12.061 -15.822 4.553 1.00 91.94 211 THR A CA 1
ATOM 1747 C C . THR A 1 211 ? -11.034 -14.695 4.467 1.00 91.94 211 THR A C 1
ATOM 1749 O O . THR A 1 211 ? -10.077 -14.750 3.694 1.00 91.94 211 THR A O 1
ATOM 1752 N N . LEU A 1 212 ? -11.222 -13.646 5.265 1.00 85.69 212 LEU A N 1
ATOM 1753 C CA . LEU A 1 212 ? -10.238 -12.567 5.367 1.00 85.69 212 LEU A CA 1
ATOM 1754 C C . LEU A 1 212 ? -8.915 -13.049 5.978 1.00 85.69 212 LEU A C 1
ATOM 1756 O O . LEU A 1 212 ? -7.866 -12.482 5.679 1.00 85.69 212 LEU A O 1
ATOM 1760 N N . GLU A 1 213 ? -8.965 -14.088 6.811 1.00 84.31 213 GLU A N 1
ATOM 1761 C CA . GLU A 1 213 ? -7.785 -14.763 7.349 1.00 84.31 213 GLU A CA 1
ATOM 1762 C C . GLU A 1 213 ? -6.985 -15.478 6.252 1.00 84.31 213 GLU A C 1
ATOM 1764 O O . GLU A 1 213 ? -5.776 -15.286 6.185 1.00 84.31 213 GLU A O 1
ATOM 1769 N N . ASP A 1 214 ? -7.648 -16.186 5.327 1.00 83.31 214 ASP A N 1
ATOM 1770 C CA . ASP A 1 214 ? -6.986 -16.860 4.191 1.00 83.31 214 ASP A CA 1
ATOM 1771 C C . ASP A 1 214 ? -6.252 -15.891 3.249 1.00 83.31 214 ASP A C 1
ATOM 1773 O O . ASP A 1 214 ? -5.384 -16.299 2.477 1.00 83.31 214 ASP A O 1
ATOM 1777 N N . LEU A 1 215 ? -6.639 -14.614 3.272 1.00 78.81 215 LEU A N 1
ATOM 1778 C CA . LEU A 1 215 ? -6.080 -13.552 2.437 1.00 78.81 215 LEU A CA 1
ATOM 1779 C C . LEU A 1 215 ? -5.187 -12.584 3.224 1.00 78.81 215 LEU A C 1
ATOM 1781 O O . LEU A 1 215 ? -4.885 -11.489 2.738 1.00 78.81 215 LEU A O 1
ATOM 1785 N N . ASP A 1 216 ? -4.794 -12.961 4.442 1.00 74.75 216 ASP A N 1
ATOM 1786 C CA . ASP A 1 216 ? -3.906 -12.199 5.317 1.00 74.75 216 ASP A CA 1
ATOM 1787 C C . ASP A 1 216 ? -4.370 -10.750 5.542 1.00 74.75 216 ASP A C 1
ATOM 1789 O O . ASP A 1 216 ? -3.560 -9.819 5.541 1.00 74.75 216 ASP A O 1
ATOM 1793 N N . PHE A 1 217 ? -5.677 -10.502 5.695 1.00 77.06 217 PHE A N 1
ATOM 1794 C CA . PHE A 1 217 ? -6.145 -9.169 6.078 1.00 77.06 217 PHE A CA 1
ATOM 1795 C C . PHE A 1 217 ? -5.710 -8.853 7.508 1.00 77.06 217 PHE A C 1
ATOM 1797 O O . PHE A 1 217 ? -5.957 -9.597 8.464 1.00 77.06 217 PHE A O 1
ATOM 1804 N N . GLU A 1 218 ? -5.088 -7.690 7.649 1.00 73.44 218 GLU A N 1
ATOM 1805 C CA . GLU A 1 218 ? -4.639 -7.154 8.925 1.00 73.44 218 GLU A CA 1
ATOM 1806 C C . GLU A 1 218 ? -5.554 -6.017 9.366 1.00 73.44 218 GLU A C 1
ATOM 1808 O O . GLU A 1 218 ? -6.168 -5.328 8.541 1.00 73.44 218 GLU A O 1
ATOM 1813 N N . SER A 1 219 ? -5.620 -5.777 10.673 1.00 72.19 219 SER A N 1
ATOM 1814 C CA . SER A 1 219 ? -6.237 -4.556 11.181 1.00 72.19 219 SER A CA 1
ATOM 1815 C C . SER A 1 219 ? -5.578 -3.334 10.539 1.00 72.19 219 SER A C 1
ATOM 1817 O O . SER A 1 219 ? -4.393 -3.323 10.219 1.00 72.19 219 SER A O 1
ATOM 1819 N N . TYR A 1 220 ? -6.373 -2.294 10.347 1.00 68.62 220 TYR A N 1
ATOM 1820 C CA . TYR A 1 220 ? -6.049 -1.027 9.702 1.00 68.62 220 TYR A CA 1
ATOM 1821 C C . TYR A 1 220 ? -5.732 -1.114 8.211 1.00 68.62 220 TYR A C 1
ATOM 1823 O O . TYR A 1 220 ? -5.361 -0.095 7.621 1.00 68.62 220 TYR A O 1
ATOM 1831 N N . THR A 1 221 ? -5.921 -2.284 7.594 1.00 77.06 221 THR A N 1
ATOM 1832 C CA . THR A 1 221 ? -5.842 -2.431 6.141 1.00 77.06 221 THR A CA 1
ATOM 1833 C C . THR A 1 221 ? -6.824 -1.465 5.482 1.00 77.06 221 THR A C 1
ATOM 1835 O O . THR A 1 221 ? -7.998 -1.381 5.861 1.00 77.06 221 THR A O 1
ATOM 1838 N N . PHE A 1 222 ? -6.323 -0.721 4.498 1.00 80.88 222 PHE A N 1
ATOM 1839 C CA . PHE A 1 222 ? -7.148 0.168 3.699 1.00 80.88 222 PHE A CA 1
ATOM 1840 C C . PHE A 1 222 ? -7.981 -0.642 2.710 1.00 80.88 222 PHE A C 1
ATOM 1842 O O . PHE A 1 222 ? -7.487 -1.587 2.102 1.00 80.88 222 PHE A O 1
ATOM 1849 N N . ILE A 1 223 ? -9.235 -0.256 2.536 1.00 86.19 223 ILE A N 1
ATOM 1850 C CA . ILE A 1 223 ? -10.200 -0.873 1.634 1.00 86.19 223 ILE A CA 1
ATOM 1851 C C . ILE A 1 223 ? -10.791 0.228 0.764 1.00 86.19 223 ILE A C 1
ATOM 1853 O O . ILE A 1 223 ? -11.073 1.304 1.275 1.00 86.19 223 ILE A O 1
ATOM 1857 N N . SER A 1 224 ? -11.004 -0.018 -0.523 1.00 83.50 224 SER A N 1
ATOM 1858 C CA . SER A 1 224 ? -11.781 0.878 -1.385 1.00 83.50 224 SER A CA 1
ATOM 1859 C C . SER A 1 224 ? -12.815 0.082 -2.169 1.00 83.50 224 SER A C 1
ATOM 1861 O O . SER A 1 224 ? -12.517 -1.011 -2.644 1.00 83.50 224 SER A O 1
ATOM 1863 N N . ILE A 1 225 ? -14.021 0.632 -2.294 1.00 79.88 225 ILE A N 1
ATOM 1864 C CA . ILE A 1 225 ? -15.143 0.060 -3.066 1.00 79.88 225 ILE A CA 1
ATOM 1865 C C . ILE A 1 225 ? -15.435 0.819 -4.366 1.00 79.88 225 ILE A C 1
ATOM 1867 O O . ILE A 1 225 ? -16.315 0.421 -5.131 1.00 79.88 225 ILE A O 1
ATOM 1871 N N . ASP A 1 226 ? -14.738 1.935 -4.578 1.00 67.56 226 ASP A N 1
ATOM 1872 C CA . ASP A 1 226 ? -14.841 2.792 -5.754 1.00 67.56 226 ASP A CA 1
ATOM 1873 C C . ASP A 1 226 ? -13.410 2.992 -6.246 1.00 67.56 226 ASP A C 1
ATOM 1875 O O . ASP A 1 226 ? -12.650 3.799 -5.718 1.00 67.56 226 ASP A O 1
ATOM 1879 N N . TYR A 1 227 ? -12.976 2.134 -7.154 1.00 58.75 227 TYR A N 1
ATOM 1880 C CA . TYR A 1 227 ? -11.650 2.195 -7.746 1.00 58.75 227 TYR A CA 1
ATOM 1881 C C . TYR A 1 227 ? -11.844 1.901 -9.218 1.00 58.75 227 TYR A C 1
ATOM 1883 O O . TYR A 1 227 ? -12.285 0.820 -9.606 1.00 58.75 227 TYR A O 1
ATOM 1891 N N . ASP A 1 228 ? -11.598 2.928 -10.017 1.00 58.94 228 ASP A N 1
ATOM 1892 C CA . ASP A 1 228 ? -11.586 2.841 -11.462 1.00 58.94 228 ASP A CA 1
ATOM 1893 C C . ASP A 1 228 ? -10.123 2.709 -11.890 1.00 58.94 228 ASP A C 1
ATOM 1895 O O . ASP A 1 228 ? -9.331 3.644 -11.728 1.00 58.94 228 ASP A O 1
ATOM 1899 N N . ASP A 1 229 ? -9.758 1.546 -12.437 1.00 50.81 229 ASP A N 1
ATOM 1900 C CA . ASP A 1 229 ? -8.424 1.293 -12.994 1.00 50.81 229 ASP A CA 1
ATOM 1901 C C . ASP A 1 229 ? -8.016 2.386 -14.007 1.00 50.81 229 ASP A C 1
ATOM 1903 O O . ASP A 1 229 ? -6.829 2.677 -14.176 1.00 50.81 229 ASP A O 1
ATOM 1907 N N . LYS A 1 230 ? -8.985 3.051 -14.657 1.00 50.69 230 LYS A N 1
ATOM 1908 C CA . LYS A 1 230 ? -8.734 4.144 -15.607 1.00 50.69 230 LYS A CA 1
ATOM 1909 C C . LYS A 1 230 ? -8.346 5.460 -14.929 1.00 50.69 230 LYS A C 1
ATOM 1911 O O . LYS A 1 230 ? -7.584 6.223 -15.522 1.00 50.69 230 LYS A O 1
ATOM 1916 N N . GLU A 1 231 ? -8.811 5.735 -13.709 1.00 52.75 231 GLU A N 1
ATOM 1917 C CA . GLU A 1 231 ? -8.527 6.997 -13.006 1.00 52.75 231 GLU A CA 1
ATOM 1918 C C . GLU A 1 231 ? -7.112 7.005 -12.396 1.00 52.75 231 GLU A C 1
ATOM 1920 O O . GLU A 1 231 ? -6.439 8.037 -12.367 1.00 52.75 231 GLU A O 1
ATOM 1925 N N . ILE A 1 232 ? -6.594 5.847 -11.982 1.00 51.69 232 ILE A N 1
ATOM 1926 C CA . ILE A 1 232 ? -5.255 5.720 -11.380 1.00 51.69 232 ILE A CA 1
ATOM 1927 C C . ILE A 1 232 ? -4.148 5.724 -12.424 1.00 51.69 232 ILE A C 1
ATOM 1929 O O . ILE A 1 232 ? -3.121 6.359 -12.199 1.00 51.69 232 ILE A O 1
ATOM 1933 N N . ASN A 1 233 ? -4.389 5.174 -13.614 1.00 47.56 233 ASN A N 1
ATOM 1934 C CA . ASN A 1 233 ? -3.477 5.338 -14.751 1.00 47.56 233 ASN A CA 1
ATOM 1935 C C . ASN A 1 233 ? -3.303 6.816 -15.181 1.00 47.56 233 ASN A C 1
ATOM 1937 O O . ASN A 1 233 ? -2.514 7.108 -16.074 1.00 47.56 233 ASN A O 1
ATOM 1941 N N . SER A 1 234 ? -4.022 7.765 -14.568 1.00 50.06 234 SER A N 1
ATOM 1942 C CA . SER A 1 234 ? -3.789 9.205 -14.732 1.00 50.06 234 SER A CA 1
ATOM 1943 C C . SER A 1 234 ? -3.054 9.874 -13.554 1.00 50.06 234 SER A C 1
ATOM 1945 O O . SER A 1 234 ? -2.663 11.034 -13.673 1.00 50.06 234 SER A O 1
ATOM 1947 N N . LYS A 1 235 ? -2.856 9.172 -12.425 1.00 52.03 235 LYS A N 1
ATOM 1948 C CA . LYS A 1 235 ? -2.342 9.713 -11.147 1.00 52.03 235 LYS A CA 1
ATOM 1949 C C . LYS A 1 235 ? -1.226 8.878 -10.492 1.00 52.03 235 LYS A C 1
ATOM 1951 O O . LYS A 1 235 ? -0.825 9.208 -9.375 1.00 52.03 235 LYS A O 1
ATOM 1956 N N . LEU A 1 236 ? -0.721 7.806 -11.115 1.00 59.81 236 LEU A N 1
ATOM 1957 C CA . LEU A 1 236 ? 0.404 7.061 -10.532 1.00 59.81 236 LEU A CA 1
ATOM 1958 C C . LEU A 1 236 ? 1.652 7.953 -10.499 1.00 59.81 236 LEU A C 1
ATOM 1960 O O . LEU A 1 236 ? 1.949 8.606 -11.504 1.00 59.81 236 LEU A O 1
ATOM 1964 N N . PRO A 1 237 ? 2.406 7.975 -9.383 1.00 67.88 237 PRO A N 1
ATOM 1965 C CA . PRO A 1 237 ? 3.690 8.655 -9.348 1.00 67.88 237 PRO A CA 1
ATOM 1966 C C . PRO A 1 237 ? 4.577 8.126 -10.478 1.00 67.88 237 PRO A C 1
ATOM 1968 O O . PRO A 1 237 ? 4.823 6.921 -10.570 1.00 67.88 237 PRO A O 1
ATOM 1971 N N . SER A 1 238 ? 5.036 9.015 -11.359 1.00 79.00 238 SER A N 1
ATOM 1972 C CA . SER A 1 238 ? 5.962 8.654 -12.430 1.00 79.00 238 SER A CA 1
ATOM 1973 C C . SER A 1 238 ? 7.169 7.909 -11.860 1.00 79.00 238 SER A C 1
ATOM 1975 O O . SER A 1 238 ? 7.771 8.350 -10.884 1.00 79.00 238 SER A O 1
ATOM 1977 N N . GLY A 1 239 ? 7.502 6.768 -12.461 1.00 82.81 239 GLY A N 1
ATOM 1978 C CA . GLY A 1 239 ? 8.620 5.931 -12.035 1.00 82.81 239 GLY A CA 1
ATOM 1979 C C . GLY A 1 239 ? 8.254 4.894 -10.970 1.00 82.81 239 GLY A C 1
ATOM 1980 O O . GLY A 1 239 ? 9.030 3.963 -10.773 1.00 82.81 239 GLY A O 1
ATOM 1981 N N . LEU A 1 240 ? 7.073 4.984 -10.340 1.00 83.19 240 LEU A N 1
ATOM 1982 C CA . LEU A 1 240 ? 6.587 4.009 -9.360 1.00 83.19 240 LEU A CA 1
ATOM 1983 C C . LEU A 1 240 ? 5.693 2.954 -10.031 1.00 83.19 240 LEU A C 1
ATOM 1985 O O . LEU A 1 240 ? 4.465 3.024 -9.976 1.00 83.19 240 LEU A O 1
ATOM 1989 N N . CYS A 1 241 ? 6.317 1.961 -10.665 1.00 84.81 241 CYS A N 1
ATOM 1990 C CA . CYS A 1 241 ? 5.626 0.823 -11.273 1.00 84.81 241 CYS A CA 1
ATOM 1991 C C . CYS A 1 241 ? 6.444 -0.470 -11.142 1.00 84.81 241 CYS A C 1
ATOM 1993 O O . CYS A 1 241 ? 7.671 -0.439 -11.056 1.00 84.81 241 CYS A O 1
ATOM 1995 N N . GLY A 1 242 ? 5.766 -1.616 -11.123 1.00 90.62 242 GLY A N 1
ATOM 1996 C CA . GLY A 1 242 ? 6.395 -2.935 -11.140 1.00 90.62 242 GLY A CA 1
ATOM 1997 C C . GLY A 1 242 ? 6.845 -3.372 -12.538 1.00 90.62 242 GLY A C 1
ATOM 1998 O O . GLY A 1 242 ? 6.476 -2.778 -13.549 1.00 90.62 242 GLY A O 1
ATOM 1999 N N . LEU A 1 243 ? 7.608 -4.464 -12.597 1.00 94.94 243 LEU A N 1
ATOM 2000 C CA . LEU A 1 243 ? 7.920 -5.172 -13.841 1.00 94.94 243 LEU A CA 1
ATOM 2001 C C . LEU A 1 243 ? 7.354 -6.589 -13.768 1.00 94.94 243 LEU A C 1
ATOM 2003 O O . LEU A 1 243 ? 7.558 -7.285 -12.770 1.00 94.94 243 LEU A O 1
ATOM 2007 N N . VAL A 1 244 ? 6.656 -7.015 -14.821 1.00 92.69 244 VAL A N 1
ATOM 2008 C CA . VAL A 1 244 ? 6.099 -8.372 -14.907 1.00 92.69 244 VAL A CA 1
ATOM 2009 C C . VAL A 1 244 ? 7.248 -9.386 -14.926 1.00 92.69 244 VAL A C 1
ATOM 2011 O O . VAL A 1 244 ? 8.226 -9.222 -15.656 1.00 92.69 244 VAL A O 1
ATOM 2014 N N . ASN A 1 245 ? 7.167 -10.422 -14.089 1.00 92.56 245 ASN A N 1
ATOM 2015 C CA . ASN A 1 245 ? 8.114 -11.537 -14.121 1.00 92.56 245 ASN A CA 1
ATOM 2016 C C . ASN A 1 245 ? 7.693 -12.509 -15.230 1.00 92.56 245 ASN A C 1
ATOM 2018 O O . ASN A 1 245 ? 6.592 -13.050 -15.179 1.00 92.56 245 ASN A O 1
ATOM 2022 N N . LEU A 1 246 ? 8.565 -12.733 -16.213 1.00 89.00 246 LEU A N 1
ATOM 2023 C CA . LEU A 1 246 ? 8.280 -13.528 -17.415 1.00 89.00 246 LEU A CA 1
ATOM 2024 C C . LEU A 1 246 ? 8.792 -14.976 -17.301 1.00 89.00 246 LEU A C 1
ATOM 2026 O O . LEU A 1 246 ? 8.926 -15.674 -18.303 1.00 89.00 246 LEU A O 1
ATOM 2030 N N . GLY A 1 247 ? 9.090 -15.420 -16.074 1.00 85.50 247 GLY A N 1
ATOM 2031 C CA . GLY A 1 247 ? 9.691 -16.719 -15.775 1.00 85.50 247 GLY A CA 1
ATOM 2032 C C . GLY A 1 247 ? 11.211 -16.612 -15.672 1.00 85.50 247 GLY A C 1
ATOM 2033 O O . GLY A 1 247 ? 11.895 -16.322 -16.647 1.00 85.50 247 GLY A O 1
ATOM 2034 N N . SER A 1 248 ? 11.745 -16.823 -14.467 1.00 87.56 248 SER A N 1
ATOM 2035 C CA . SER A 1 248 ? 13.176 -16.680 -14.155 1.00 87.56 248 SER A CA 1
ATOM 2036 C C . SER A 1 248 ? 13.788 -15.304 -14.463 1.00 87.56 248 SER A C 1
ATOM 2038 O O . SER A 1 248 ? 15.004 -15.195 -14.447 1.00 87.56 248 SER A O 1
ATOM 2040 N N . THR A 1 249 ? 13.004 -14.234 -14.663 1.00 92.12 249 THR A N 1
ATOM 2041 C CA . THR A 1 249 ? 13.518 -12.887 -15.007 1.00 92.12 249 THR A CA 1
ATOM 2042 C C . THR A 1 249 ? 13.585 -11.913 -13.827 1.00 92.12 249 THR A C 1
ATOM 2044 O O . THR A 1 249 ? 13.778 -10.712 -14.013 1.00 92.12 249 THR A O 1
ATOM 2047 N N . CYS A 1 250 ? 13.411 -12.387 -12.591 1.00 92.31 250 CYS A N 1
ATOM 2048 C CA . CYS A 1 250 ? 13.415 -11.522 -11.408 1.00 92.31 250 CYS A CA 1
ATOM 2049 C C . CYS A 1 250 ? 14.768 -10.833 -11.159 1.00 92.31 250 CYS A C 1
ATOM 2051 O O . CYS A 1 250 ? 14.773 -9.718 -10.637 1.00 92.31 250 CYS A O 1
ATOM 2053 N N . PHE A 1 251 ? 15.885 -11.442 -11.580 1.00 93.44 251 PHE A N 1
ATOM 2054 C CA . PHE A 1 251 ? 17.217 -10.826 -11.533 1.00 93.44 251 PHE A CA 1
ATOM 2055 C C . PHE A 1 251 ? 17.246 -9.550 -12.394 1.00 93.44 251 PHE A C 1
ATOM 2057 O O . PHE A 1 251 ? 17.514 -8.464 -11.885 1.00 93.44 251 PHE A O 1
ATOM 2064 N N . MET A 1 252 ? 16.816 -9.658 -13.656 1.00 94.56 252 MET A N 1
ATOM 2065 C CA . MET A 1 252 ? 16.729 -8.558 -14.618 1.00 94.56 252 MET A CA 1
ATOM 2066 C C . MET A 1 252 ? 15.777 -7.464 -14.126 1.00 94.56 252 MET A C 1
ATOM 2068 O O . MET A 1 252 ? 16.113 -6.281 -14.150 1.00 94.56 252 MET A O 1
ATOM 2072 N N . ASN A 1 253 ? 14.597 -7.853 -13.630 1.00 95.75 253 ASN A N 1
ATOM 2073 C CA . ASN A 1 253 ? 13.623 -6.897 -13.104 1.00 95.75 253 ASN A CA 1
ATOM 2074 C C . ASN A 1 253 ? 14.196 -6.113 -11.913 1.00 95.75 253 ASN A C 1
ATOM 2076 O O . ASN A 1 253 ? 14.009 -4.901 -11.842 1.00 95.75 253 ASN A O 1
ATOM 2080 N N . SER A 1 254 ? 14.914 -6.781 -11.005 1.00 95.50 254 SER A N 1
ATOM 2081 C CA . SER A 1 254 ? 15.550 -6.130 -9.851 1.00 95.50 254 SER A CA 1
ATOM 2082 C C . SER A 1 254 ? 16.602 -5.111 -10.292 1.00 95.50 254 SER A C 1
ATOM 2084 O O . SER A 1 254 ? 16.591 -3.978 -9.820 1.00 95.50 254 SER A O 1
ATOM 2086 N N . ILE A 1 255 ? 17.448 -5.473 -11.258 1.00 96.31 255 ILE A N 1
ATOM 2087 C CA . ILE A 1 255 ? 18.499 -4.597 -11.794 1.00 96.31 255 ILE A CA 1
ATOM 2088 C C . ILE A 1 255 ? 17.897 -3.370 -12.471 1.00 96.31 255 ILE A C 1
ATOM 2090 O O . ILE A 1 255 ? 18.295 -2.244 -12.175 1.00 96.31 255 ILE A O 1
ATOM 2094 N N . PHE A 1 256 ? 16.885 -3.549 -13.324 1.00 96.00 256 PHE A N 1
ATOM 2095 C CA . PHE A 1 256 ? 16.235 -2.414 -13.973 1.00 96.00 256 PHE A CA 1
ATOM 2096 C C . PHE A 1 256 ? 15.526 -1.494 -12.984 1.00 96.00 256 PHE A C 1
ATOM 2098 O O . PHE A 1 256 ? 15.556 -0.286 -13.192 1.00 96.00 256 PHE A O 1
ATOM 2105 N N . GLN A 1 257 ? 14.956 -2.017 -11.897 1.00 94.75 257 GLN A N 1
ATOM 2106 C CA . GLN A 1 257 ? 14.391 -1.188 -10.826 1.00 94.75 257 GLN A CA 1
ATOM 2107 C C . GLN A 1 257 ? 15.473 -0.412 -10.057 1.00 94.75 257 GLN A C 1
ATOM 2109 O O . GLN A 1 257 ? 15.286 0.770 -9.754 1.00 94.75 257 GLN A O 1
ATOM 2114 N N . CYS A 1 258 ? 16.634 -1.024 -9.797 1.00 95.69 258 CYS A N 1
ATOM 2115 C CA . CYS A 1 258 ? 17.787 -0.329 -9.221 1.00 95.69 258 CYS A CA 1
ATOM 2116 C C . CYS A 1 258 ? 18.282 0.797 -10.139 1.00 95.69 258 CYS A C 1
ATOM 2118 O O . CYS A 1 258 ? 18.436 1.925 -9.681 1.00 95.69 258 CYS A O 1
ATOM 2120 N N . LEU A 1 259 ? 18.454 0.530 -11.436 1.00 95.12 259 LEU A N 1
ATOM 2121 C CA . LEU A 1 259 ? 18.842 1.543 -12.423 1.00 95.12 259 LEU A CA 1
ATOM 2122 C C . LEU A 1 259 ? 17.790 2.655 -12.554 1.00 95.12 259 LEU A C 1
ATOM 2124 O O . LEU A 1 259 ? 18.136 3.832 -12.635 1.00 95.12 259 LEU A O 1
ATOM 2128 N N . ASN A 1 260 ? 16.504 2.297 -12.496 1.00 93.62 260 ASN A N 1
ATOM 2129 C CA . ASN A 1 260 ? 15.383 3.236 -12.503 1.00 93.62 260 ASN A CA 1
ATOM 2130 C C . ASN A 1 260 ? 15.377 4.184 -11.297 1.00 93.62 260 ASN A C 1
ATOM 2132 O O . ASN A 1 260 ? 14.841 5.287 -11.378 1.00 93.62 260 ASN A O 1
ATOM 2136 N N . SER A 1 261 ? 16.014 3.775 -10.201 1.00 88.88 261 SER A N 1
ATOM 2137 C CA . SER A 1 261 ? 16.147 4.564 -8.977 1.00 88.88 261 SER A CA 1
ATOM 2138 C C . SER A 1 261 ? 17.338 5.534 -9.005 1.00 88.88 261 SER A C 1
ATOM 2140 O O . SER A 1 261 ? 17.555 6.241 -8.024 1.00 88.88 261 SER A O 1
ATOM 2142 N N . ILE A 1 262 ? 18.109 5.586 -10.100 1.00 92.12 262 ILE A N 1
ATOM 2143 C CA . ILE A 1 262 ? 19.259 6.483 -10.284 1.00 92.12 262 ILE A CA 1
ATOM 2144 C C . ILE A 1 262 ? 18.839 7.645 -11.208 1.00 92.12 262 ILE A C 1
ATOM 2146 O O . ILE A 1 262 ? 18.827 7.477 -12.432 1.00 92.12 262 ILE A O 1
ATOM 2150 N N . PRO A 1 263 ? 18.518 8.844 -10.676 1.00 85.25 263 PRO A N 1
ATOM 2151 C CA . PRO A 1 263 ? 17.931 9.930 -11.469 1.00 85.25 263 PRO A CA 1
ATOM 2152 C C . PRO A 1 263 ? 18.778 10.343 -12.676 1.00 85.25 263 PRO A C 1
ATOM 2154 O O . PRO A 1 263 ? 18.265 10.470 -13.786 1.00 85.25 263 PRO A O 1
ATOM 2157 N N . GLN A 1 264 ? 20.090 10.490 -12.487 1.00 86.94 264 GLN A N 1
ATOM 2158 C CA . GLN A 1 264 ? 21.022 10.885 -13.544 1.00 86.94 264 GLN A CA 1
ATOM 2159 C C . GLN A 1 264 ? 21.094 9.867 -14.688 1.00 86.94 264 GLN A C 1
ATOM 2161 O O . GLN A 1 264 ? 21.265 10.246 -15.845 1.00 86.94 264 GLN A O 1
ATOM 2166 N N . PHE A 1 265 ? 20.932 8.579 -14.380 1.00 91.06 265 PHE A N 1
ATOM 2167 C CA . PHE A 1 265 ? 20.941 7.522 -15.383 1.00 91.06 265 PHE A CA 1
ATOM 2168 C C . PHE A 1 265 ? 19.669 7.586 -16.229 1.00 91.06 265 PHE A C 1
ATOM 2170 O O . PHE A 1 265 ? 19.737 7.588 -17.456 1.00 91.06 265 PHE A O 1
ATOM 2177 N N . ILE A 1 266 ? 18.513 7.734 -15.581 1.00 92.31 266 ILE A N 1
ATOM 2178 C CA . ILE A 1 266 ? 17.221 7.799 -16.266 1.00 92.31 266 ILE A CA 1
ATOM 2179 C C . ILE A 1 266 ? 17.075 9.051 -17.121 1.00 92.31 266 ILE A C 1
ATOM 2181 O O . ILE A 1 266 ? 16.623 8.942 -18.261 1.00 92.31 266 ILE A O 1
ATOM 2185 N N . VAL A 1 267 ? 17.518 10.210 -16.627 1.00 86.81 267 VAL A N 1
ATOM 2186 C CA . VAL A 1 267 ? 17.583 11.436 -17.437 1.00 86.81 267 VAL A CA 1
ATOM 2187 C C . VAL A 1 267 ? 18.423 11.183 -18.686 1.00 86.81 267 VAL A C 1
ATOM 2189 O O . VAL A 1 267 ? 17.963 11.448 -19.796 1.00 86.81 267 VAL A O 1
ATOM 2192 N N . LYS A 1 268 ? 19.601 10.562 -18.537 1.00 92.69 268 LYS A N 1
ATOM 2193 C CA . LYS A 1 268 ? 20.477 10.303 -19.679 1.00 92.69 268 LYS A CA 1
ATOM 2194 C C . LYS A 1 268 ? 19.867 9.347 -20.702 1.00 92.69 268 LYS A C 1
ATOM 2196 O O . LYS A 1 268 ? 19.997 9.590 -21.897 1.00 92.69 268 LYS A O 1
ATOM 2201 N N . ILE A 1 269 ? 19.196 8.286 -20.251 1.00 93.12 269 ILE A N 1
ATOM 2202 C CA . ILE A 1 269 ? 18.481 7.340 -21.122 1.00 93.12 269 ILE A CA 1
ATOM 2203 C C . ILE A 1 269 ? 17.324 8.033 -21.853 1.00 93.12 269 ILE A C 1
ATOM 2205 O O . ILE A 1 269 ? 17.126 7.808 -23.049 1.00 93.12 269 ILE A O 1
ATOM 2209 N N . ALA A 1 270 ? 16.573 8.893 -21.161 1.00 86.38 270 ALA A N 1
ATOM 2210 C CA . ALA A 1 270 ? 15.447 9.618 -21.742 1.00 86.38 270 ALA A CA 1
ATOM 2211 C C . ALA A 1 270 ? 15.889 10.609 -22.835 1.00 86.38 270 ALA A C 1
ATOM 2213 O O . ALA A 1 270 ? 15.203 10.725 -23.853 1.00 86.38 270 ALA A O 1
ATOM 2214 N N . GLU A 1 271 ? 17.043 11.258 -22.644 1.00 89.94 271 GLU A N 1
ATOM 2215 C CA . GLU A 1 271 ? 17.662 12.227 -23.564 1.00 89.94 271 GLU A CA 1
ATOM 2216 C C . GLU A 1 271 ? 18.313 11.613 -24.807 1.00 89.94 271 GLU A C 1
ATOM 2218 O O . GLU A 1 271 ? 18.671 12.346 -25.729 1.00 89.94 271 GLU A O 1
ATOM 2223 N N . LEU A 1 272 ? 18.505 10.290 -24.858 1.00 90.81 272 LEU A N 1
ATOM 2224 C CA . LEU A 1 272 ? 19.041 9.648 -26.057 1.00 90.81 272 LEU A CA 1
ATOM 2225 C C . LEU A 1 272 ? 18.171 9.976 -27.281 1.00 90.81 272 LEU A C 1
ATOM 2227 O O . LEU A 1 272 ? 16.972 10.223 -27.154 1.00 90.81 272 LEU A O 1
ATOM 2231 N N . ASN A 1 273 ? 18.729 9.913 -28.489 1.00 87.94 273 ASN A N 1
ATOM 2232 C CA . ASN A 1 273 ? 17.919 10.013 -29.708 1.00 87.94 273 ASN A CA 1
ATOM 2233 C C . ASN A 1 273 ? 16.966 8.806 -2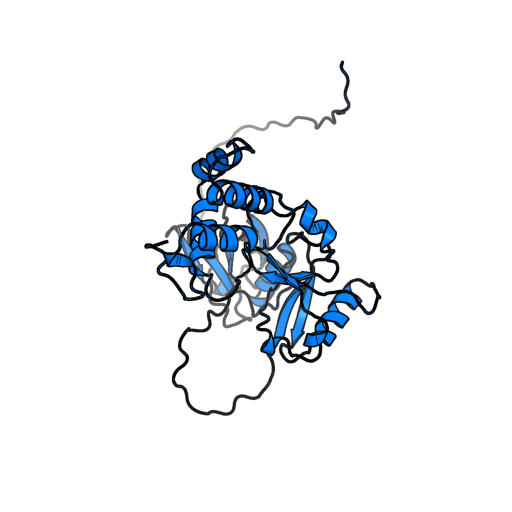9.818 1.00 87.94 273 ASN A C 1
ATOM 2235 O O . ASN A 1 273 ? 17.168 7.775 -29.174 1.00 87.94 273 ASN A O 1
ATOM 2239 N N . ASP A 1 274 ? 15.863 8.922 -30.557 1.00 78.31 274 ASP A N 1
ATOM 2240 C CA . ASP A 1 274 ? 15.001 7.752 -30.810 1.00 78.31 274 ASP A CA 1
ATOM 2241 C C . ASP A 1 274 ? 15.660 6.778 -31.813 1.00 78.31 274 ASP A C 1
ATOM 2243 O O . ASP A 1 274 ? 15.438 5.572 -31.740 1.00 78.31 274 ASP A O 1
ATOM 2247 N N . GLU A 1 275 ? 16.572 7.277 -32.652 1.00 78.12 275 GLU A N 1
ATOM 2248 C CA . GLU A 1 275 ? 17.384 6.513 -33.613 1.00 78.12 275 GLU A CA 1
ATOM 2249 C C . GLU A 1 275 ? 18.711 6.013 -33.013 1.00 78.12 275 GLU A C 1
ATOM 2251 O O . GLU A 1 275 ? 19.774 6.076 -33.630 1.00 78.12 275 GLU A O 1
ATOM 2256 N N . VAL A 1 276 ? 18.689 5.539 -31.767 1.00 79.69 276 VAL A N 1
ATOM 2257 C CA . VAL A 1 276 ? 19.880 4.916 -31.176 1.00 79.69 276 VAL A CA 1
ATOM 2258 C C . VAL A 1 276 ? 20.180 3.612 -31.913 1.00 79.69 276 VAL A C 1
ATOM 2260 O O . VAL A 1 276 ? 19.397 2.664 -31.847 1.00 79.69 276 VAL A O 1
ATOM 2263 N N . ASN A 1 277 ? 21.348 3.538 -32.559 1.00 81.69 277 ASN A N 1
ATOM 2264 C CA . ASN A 1 277 ? 21.872 2.318 -33.184 1.00 81.69 277 ASN A CA 1
ATOM 2265 C C . ASN A 1 277 ? 22.425 1.328 -32.134 1.00 81.69 277 ASN A C 1
ATOM 2267 O O . ASN A 1 277 ? 23.575 0.904 -32.185 1.00 81.69 277 ASN A O 1
ATOM 2271 N N . ALA A 1 278 ? 21.611 1.024 -31.125 1.00 89.94 278 ALA A N 1
ATOM 2272 C CA . ALA A 1 278 ? 21.871 0.029 -30.094 1.00 89.94 278 ALA A CA 1
ATOM 2273 C C . ALA A 1 278 ? 20.518 -0.592 -29.694 1.00 89.94 278 ALA A C 1
ATOM 2275 O O . ALA A 1 278 ? 19.776 0.016 -28.915 1.00 89.94 278 ALA A O 1
ATOM 2276 N N . PRO A 1 279 ? 20.166 -1.773 -30.240 1.00 89.50 279 PRO A N 1
ATOM 2277 C CA . PRO A 1 279 ? 18.832 -2.365 -30.111 1.00 89.50 279 PRO A CA 1
ATOM 2278 C C . PRO A 1 279 ? 18.348 -2.515 -28.660 1.00 89.50 279 PRO A C 1
ATOM 2280 O O . PRO A 1 279 ? 17.222 -2.124 -28.344 1.00 89.50 279 PRO A O 1
ATOM 2283 N N . ILE A 1 280 ? 19.228 -2.969 -27.760 1.00 93.19 280 ILE A N 1
ATOM 2284 C CA . ILE A 1 280 ? 18.897 -3.172 -26.340 1.00 93.19 280 ILE A CA 1
ATOM 2285 C C . ILE A 1 280 ? 18.593 -1.833 -25.668 1.00 93.19 280 ILE A C 1
ATOM 2287 O O . ILE A 1 280 ? 17.600 -1.697 -24.959 1.00 93.19 280 ILE A O 1
ATOM 2291 N N . ILE A 1 281 ? 19.423 -0.819 -25.920 1.00 93.75 281 ILE A N 1
ATOM 2292 C CA . ILE A 1 281 ? 19.251 0.517 -25.339 1.00 93.75 281 ILE A CA 1
ATOM 2293 C C . ILE A 1 281 ? 17.981 1.184 -25.874 1.00 93.75 281 ILE A C 1
ATOM 2295 O O . ILE A 1 281 ? 17.276 1.851 -25.118 1.00 93.75 281 ILE A O 1
ATOM 2299 N N . SER A 1 282 ? 17.653 0.974 -27.151 1.00 92.56 282 SER A N 1
ATOM 2300 C CA . SER A 1 282 ? 16.419 1.482 -27.754 1.00 92.56 282 SER A CA 1
ATOM 2301 C C . SER A 1 282 ? 15.173 0.897 -27.077 1.00 92.56 282 SER A C 1
ATOM 2303 O O . SER A 1 282 ? 14.279 1.646 -26.669 1.00 92.56 282 SER A O 1
ATOM 2305 N N . GLU A 1 283 ? 15.127 -0.422 -26.861 1.00 94.12 283 GLU A N 1
ATOM 2306 C CA . GLU A 1 283 ? 14.018 -1.054 -26.132 1.00 94.12 283 GLU A CA 1
ATOM 2307 C C . GLU A 1 283 ? 14.004 -0.684 -24.644 1.00 94.12 283 GLU A C 1
ATOM 2309 O O . GLU A 1 283 ? 12.939 -0.419 -24.081 1.00 94.12 283 GLU A O 1
ATOM 2314 N N . TYR A 1 284 ? 15.171 -0.557 -24.010 1.00 95.56 284 TYR A N 1
ATOM 2315 C CA . TYR A 1 284 ? 15.262 -0.124 -22.618 1.00 95.56 284 TYR A CA 1
ATOM 2316 C C . TYR A 1 284 ? 14.747 1.308 -22.435 1.00 95.56 284 TYR A C 1
ATOM 2318 O O . TYR A 1 284 ? 13.982 1.584 -21.511 1.00 95.56 284 TYR A O 1
ATOM 2326 N N . LYS A 1 285 ? 15.051 2.217 -23.367 1.00 94.56 285 LYS A N 1
ATOM 2327 C CA . LYS A 1 285 ? 14.498 3.577 -23.376 1.00 94.56 285 LYS A CA 1
ATOM 2328 C C . LYS A 1 285 ? 12.970 3.574 -23.467 1.00 94.56 285 LYS A C 1
ATOM 2330 O O . LYS A 1 285 ? 12.312 4.343 -22.765 1.00 94.56 285 LYS A O 1
ATOM 2335 N N . LYS A 1 286 ? 12.381 2.716 -24.309 1.00 92.62 286 LYS A N 1
ATOM 2336 C CA . LYS A 1 286 ? 10.916 2.564 -24.402 1.00 92.62 286 LYS A CA 1
ATOM 2337 C C . LYS A 1 286 ? 10.328 2.044 -23.092 1.00 92.62 286 LYS A C 1
ATOM 2339 O O . LYS A 1 286 ? 9.281 2.536 -22.668 1.00 92.62 286 LYS A O 1
ATOM 2344 N N . LEU A 1 287 ? 11.005 1.096 -22.442 1.00 94.56 287 LEU A N 1
ATOM 2345 C CA . LEU A 1 287 ? 10.621 0.595 -21.125 1.00 94.56 287 LEU A CA 1
ATOM 2346 C C . LEU A 1 287 ? 10.632 1.725 -20.085 1.00 94.56 287 LEU A C 1
ATOM 2348 O O . LEU A 1 287 ? 9.606 1.961 -19.454 1.00 94.56 287 LEU A O 1
ATOM 2352 N N . VAL A 1 288 ? 11.720 2.495 -19.988 1.00 93.88 288 VAL A N 1
ATOM 2353 C CA . VAL A 1 288 ? 11.835 3.657 -19.087 1.00 93.88 288 VAL A CA 1
ATOM 2354 C C . VAL A 1 288 ? 10.728 4.683 -19.349 1.00 93.88 288 VAL A C 1
ATOM 2356 O O . VAL A 1 288 ? 10.047 5.099 -18.413 1.00 93.88 288 VAL A O 1
ATOM 2359 N N . LYS A 1 289 ? 10.457 5.041 -20.614 1.00 89.62 289 LYS A N 1
ATOM 2360 C CA . LYS A 1 289 ? 9.346 5.946 -20.972 1.00 89.62 289 LYS A CA 1
ATOM 2361 C C . LYS A 1 289 ? 7.994 5.419 -20.469 1.00 89.62 289 LYS A C 1
ATOM 2363 O O . LYS A 1 289 ? 7.190 6.197 -19.961 1.00 89.62 289 LYS A O 1
ATOM 2368 N N . LYS A 1 290 ? 7.733 4.109 -20.579 1.00 88.00 290 LYS A N 1
ATOM 2369 C CA . LYS A 1 290 ? 6.515 3.488 -20.027 1.00 88.00 290 LYS A CA 1
ATOM 2370 C C . LYS A 1 290 ? 6.498 3.559 -18.500 1.00 88.00 290 LYS A C 1
ATOM 2372 O O . LYS A 1 290 ? 5.491 3.994 -17.945 1.00 88.00 290 LYS A O 1
ATOM 2377 N N . MET A 1 291 ? 7.601 3.212 -17.839 1.00 90.12 291 MET A N 1
ATOM 2378 C CA . MET A 1 291 ? 7.713 3.224 -16.376 1.00 90.12 291 MET A CA 1
ATOM 2379 C C . MET A 1 291 ? 7.501 4.624 -15.776 1.00 90.12 291 MET A C 1
ATOM 2381 O O . MET A 1 291 ? 6.852 4.777 -14.742 1.00 90.12 291 MET A O 1
ATOM 2385 N N . TRP A 1 292 ? 7.977 5.667 -16.458 1.00 88.12 292 TRP A N 1
ATOM 2386 C CA . TRP A 1 292 ? 7.840 7.064 -16.025 1.00 88.12 292 TRP A CA 1
ATOM 2387 C C . TRP A 1 292 ? 6.585 7.771 -16.542 1.00 88.12 292 TRP A C 1
ATOM 2389 O O . TRP A 1 292 ? 6.332 8.919 -16.180 1.00 88.12 292 TRP A O 1
ATOM 2399 N N . SER A 1 293 ? 5.750 7.093 -17.333 1.00 81.44 293 SER A N 1
ATOM 2400 C CA . SER A 1 293 ? 4.536 7.697 -17.898 1.00 81.44 293 SER A CA 1
ATOM 2401 C C . SER A 1 293 ? 3.433 7.981 -16.872 1.00 81.44 293 SER A C 1
ATOM 2403 O O . SER A 1 293 ? 2.513 8.728 -17.191 1.00 81.44 293 SER A O 1
ATOM 2405 N N . GLY A 1 294 ? 3.489 7.360 -15.686 1.00 74.56 294 GLY A N 1
ATOM 2406 C CA . GLY A 1 294 ? 2.416 7.426 -14.684 1.00 74.56 294 GLY A CA 1
ATOM 2407 C C . GLY A 1 294 ? 1.140 6.670 -15.087 1.00 74.56 294 GLY A C 1
ATOM 2408 O O . GLY A 1 294 ? 0.099 6.851 -14.463 1.00 74.56 294 GLY A O 1
ATOM 2409 N N . LYS A 1 295 ? 1.208 5.828 -16.134 1.00 76.12 295 LYS A N 1
ATOM 2410 C CA . LYS A 1 295 ? 0.047 5.135 -16.725 1.00 76.12 295 LYS A CA 1
ATOM 2411 C C . LYS A 1 295 ? -0.080 3.655 -16.393 1.00 76.12 295 LYS A C 1
ATOM 2413 O O . LYS A 1 295 ? -1.032 3.034 -16.848 1.00 76.12 295 LYS A O 1
ATOM 2418 N N . TYR A 1 296 ? 0.885 3.078 -15.685 1.00 77.19 296 TYR A N 1
ATOM 2419 C CA . TYR A 1 296 ? 0.957 1.634 -15.486 1.00 77.19 296 TYR A CA 1
ATOM 2420 C C . TYR A 1 296 ? 1.383 1.309 -14.060 1.00 77.19 296 TYR A C 1
ATOM 2422 O O . TYR A 1 296 ? 2.389 1.829 -13.584 1.00 77.19 296 TYR A O 1
ATOM 2430 N N . THR A 1 297 ? 0.654 0.412 -13.397 1.00 76.44 297 THR A N 1
ATOM 2431 C CA . THR A 1 297 ? 1.054 -0.168 -12.103 1.00 76.44 297 THR A CA 1
ATOM 2432 C C . THR A 1 297 ? 2.135 -1.235 -12.268 1.00 76.44 297 THR A C 1
ATOM 2434 O O . THR A 1 297 ? 2.956 -1.423 -11.371 1.00 76.44 297 THR A O 1
ATOM 2437 N N . ALA A 1 298 ? 2.174 -1.899 -13.426 1.00 84.31 298 ALA A N 1
ATOM 2438 C CA . ALA A 1 298 ? 3.230 -2.809 -13.846 1.00 84.31 298 ALA A CA 1
ATOM 2439 C C . ALA A 1 298 ? 3.451 -2.716 -15.362 1.00 84.31 298 ALA A C 1
ATOM 2441 O O . ALA A 1 298 ? 2.503 -2.527 -16.124 1.00 84.31 298 ALA A O 1
ATOM 2442 N N . VAL A 1 299 ? 4.701 -2.863 -15.800 1.00 88.69 299 VAL A N 1
ATOM 2443 C CA . VAL A 1 299 ? 5.083 -2.833 -17.217 1.00 88.69 299 VAL A CA 1
ATOM 2444 C C . VAL A 1 299 ? 5.645 -4.190 -17.634 1.00 88.69 299 VAL A C 1
ATOM 2446 O O . VAL A 1 299 ? 6.425 -4.804 -16.907 1.00 88.69 299 VAL A O 1
ATOM 2449 N N . ASP A 1 300 ? 5.241 -4.656 -18.812 1.00 92.06 300 ASP A N 1
ATOM 2450 C CA . ASP A 1 300 ? 5.750 -5.873 -19.444 1.00 92.06 300 ASP A CA 1
ATOM 2451 C C . ASP A 1 300 ? 7.098 -5.595 -20.156 1.00 92.06 300 ASP A C 1
ATOM 2453 O O . ASP A 1 300 ? 7.129 -4.778 -21.089 1.00 92.06 300 ASP A O 1
ATOM 2457 N N . PRO A 1 301 ? 8.210 -6.246 -19.745 1.00 95.75 301 PRO A N 1
ATOM 2458 C CA . PRO A 1 301 ? 9.524 -6.071 -20.360 1.00 95.75 301 PRO A CA 1
ATOM 2459 C C . PRO A 1 301 ? 9.827 -7.056 -21.511 1.00 95.75 301 PRO A C 1
ATOM 2461 O O . PRO A 1 301 ? 10.980 -7.147 -21.927 1.00 95.75 301 PRO A O 1
ATOM 2464 N N . SER A 1 302 ? 8.846 -7.790 -22.053 1.00 93.62 302 SER A N 1
ATOM 2465 C CA . SER A 1 302 ? 9.062 -8.882 -23.026 1.00 93.62 302 SER A CA 1
ATOM 2466 C C . SER A 1 302 ? 9.837 -8.456 -24.271 1.00 93.62 302 SER A C 1
ATOM 2468 O O . SER A 1 302 ? 10.703 -9.192 -24.735 1.00 93.62 302 SER A O 1
ATOM 2470 N N . LEU A 1 303 ? 9.574 -7.257 -24.802 1.00 93.19 303 LEU A N 1
ATOM 2471 C CA . LEU A 1 303 ? 10.292 -6.745 -25.977 1.00 93.19 303 LEU A CA 1
ATOM 2472 C C . LEU A 1 303 ? 11.779 -6.514 -25.688 1.00 93.19 303 LEU A C 1
ATOM 2474 O O . LEU A 1 303 ? 12.626 -6.894 -26.494 1.00 93.19 303 LEU A O 1
ATOM 2478 N N . LEU A 1 304 ? 12.096 -5.956 -24.518 1.00 95.12 304 LEU A N 1
ATOM 2479 C CA . LEU A 1 304 ? 13.476 -5.771 -24.081 1.00 95.12 304 LEU A CA 1
ATOM 2480 C C . LEU A 1 304 ? 14.159 -7.119 -23.837 1.00 95.12 304 LEU A C 1
ATOM 2482 O O . LEU A 1 304 ? 15.288 -7.313 -24.275 1.00 95.12 304 LEU A O 1
ATOM 2486 N N . LEU A 1 305 ? 13.468 -8.061 -23.190 1.00 93.75 305 LEU A N 1
ATOM 2487 C CA . LEU A 1 305 ? 13.993 -9.405 -22.962 1.00 93.75 305 LEU A CA 1
ATOM 2488 C C . LEU A 1 305 ? 14.319 -10.115 -24.280 1.00 93.75 305 LEU A C 1
ATOM 2490 O O . LEU A 1 305 ? 15.402 -10.675 -24.408 1.00 93.75 305 LEU A O 1
ATOM 2494 N N . ASN A 1 306 ? 13.412 -10.082 -25.259 1.00 92.12 306 ASN A N 1
ATOM 2495 C CA . ASN A 1 306 ? 13.653 -10.677 -26.575 1.00 92.12 306 ASN A CA 1
ATOM 2496 C C . ASN A 1 306 ? 14.866 -10.031 -27.245 1.00 92.12 306 ASN A C 1
ATOM 2498 O O . ASN A 1 306 ? 15.758 -10.732 -27.704 1.00 92.12 306 ASN A O 1
ATOM 2502 N N . ASN A 1 307 ? 14.965 -8.701 -27.188 1.00 93.56 307 ASN A N 1
ATOM 2503 C CA . ASN A 1 307 ? 16.100 -7.991 -27.757 1.00 93.56 307 ASN A CA 1
ATOM 2504 C C . ASN A 1 307 ? 17.435 -8.367 -27.088 1.00 93.56 307 ASN A C 1
ATOM 2506 O O . ASN A 1 307 ? 18.433 -8.577 -27.773 1.00 93.56 307 ASN A O 1
ATOM 2510 N N . ILE A 1 308 ? 17.450 -8.509 -25.761 1.00 93.25 308 ILE A N 1
ATOM 2511 C CA . ILE A 1 308 ? 18.614 -8.999 -25.014 1.00 93.25 308 ILE A CA 1
ATOM 2512 C C . ILE A 1 308 ? 18.992 -10.406 -25.476 1.00 93.25 308 ILE A C 1
ATOM 2514 O O . ILE A 1 308 ? 20.158 -10.645 -25.759 1.00 93.25 308 ILE A O 1
ATOM 2518 N N . LYS A 1 309 ? 18.029 -11.322 -25.610 1.00 90.31 309 LYS A N 1
ATOM 2519 C CA . LYS A 1 309 ? 18.288 -12.700 -26.059 1.00 90.31 309 LYS A CA 1
ATOM 2520 C C . LYS A 1 309 ? 18.849 -12.760 -27.477 1.00 90.31 309 LYS A C 1
ATOM 2522 O O . LYS A 1 309 ? 19.776 -13.526 -27.725 1.00 90.31 309 LYS A O 1
ATOM 2527 N N . ASP A 1 310 ? 18.311 -11.939 -28.372 1.00 91.56 310 ASP A N 1
ATOM 2528 C CA . ASP A 1 310 ? 18.720 -11.898 -29.777 1.00 91.56 310 ASP A CA 1
ATOM 2529 C C . ASP A 1 310 ? 20.144 -11.346 -29.945 1.00 91.56 310 ASP A C 1
ATOM 2531 O O . ASP A 1 310 ? 20.853 -11.729 -30.874 1.00 91.56 310 ASP A O 1
ATOM 2535 N N . ASN A 1 311 ? 20.578 -10.454 -29.047 1.00 91.50 311 ASN A N 1
ATOM 2536 C CA . ASN A 1 311 ? 21.862 -9.754 -29.154 1.00 91.50 311 ASN A CA 1
ATOM 2537 C C . ASN A 1 311 ? 22.937 -10.269 -28.180 1.00 91.50 311 ASN A C 1
ATOM 2539 O O . ASN A 1 311 ? 24.121 -10.019 -28.400 1.00 91.50 311 ASN A O 1
ATOM 2543 N N . LEU A 1 312 ? 22.558 -10.984 -27.116 1.00 89.94 312 LEU A N 1
ATOM 2544 C CA . LEU A 1 312 ? 23.456 -11.507 -26.082 1.00 89.94 312 LEU A CA 1
ATOM 2545 C C . LEU A 1 312 ? 23.192 -13.011 -25.871 1.00 89.94 312 LEU A C 1
ATOM 2547 O O . LEU A 1 312 ? 22.397 -13.393 -25.007 1.00 89.94 312 LEU A O 1
ATOM 2551 N N . PRO A 1 313 ? 23.892 -13.888 -26.620 1.00 83.06 313 PRO A N 1
ATOM 2552 C CA . PRO A 1 313 ? 23.648 -15.334 -26.618 1.00 83.06 313 PRO A CA 1
ATOM 2553 C C . PRO A 1 313 ? 23.739 -15.996 -25.235 1.00 83.06 313 PRO A C 1
ATOM 2555 O O . PRO A 1 313 ? 23.046 -16.979 -24.975 1.00 83.06 313 PRO A O 1
ATOM 2558 N N . HIS A 1 314 ? 24.550 -15.445 -24.326 1.00 83.81 314 HIS A N 1
ATOM 2559 C CA . HIS A 1 314 ? 24.677 -15.929 -22.948 1.00 83.81 314 HIS A CA 1
ATOM 2560 C C . HIS A 1 314 ? 23.352 -15.871 -22.164 1.00 83.81 314 HIS A C 1
ATOM 2562 O O . HIS A 1 314 ? 23.100 -16.739 -21.327 1.00 83.81 314 HIS A O 1
ATOM 2568 N N . TYR A 1 315 ? 22.461 -14.928 -22.492 1.00 84.31 315 TYR A N 1
ATOM 2569 C CA . TYR A 1 315 ? 21.157 -14.759 -21.840 1.00 84.31 315 TYR A CA 1
ATOM 2570 C C . TYR A 1 315 ? 19.982 -15.354 -22.636 1.00 84.31 315 TYR A C 1
ATOM 2572 O O . TYR A 1 315 ? 18.834 -15.241 -22.208 1.00 84.31 315 TYR A O 1
ATOM 2580 N N . ALA A 1 316 ? 20.236 -16.021 -23.771 1.00 80.75 316 ALA A N 1
ATOM 2581 C CA . ALA A 1 316 ? 19.192 -16.617 -24.614 1.00 80.75 316 ALA A CA 1
ATOM 2582 C C . ALA A 1 316 ? 18.413 -17.749 -23.912 1.00 80.75 316 ALA A C 1
ATOM 2584 O O . ALA A 1 316 ? 17.241 -17.997 -24.208 1.00 80.75 316 ALA A O 1
ATOM 2585 N N . ASN A 1 317 ? 19.046 -18.422 -22.949 1.00 76.38 317 ASN A N 1
ATOM 2586 C CA . ASN A 1 317 ? 18.455 -19.534 -22.215 1.00 76.38 317 ASN A CA 1
ATOM 2587 C C . ASN A 1 317 ? 17.529 -19.030 -21.094 1.00 76.38 317 ASN A C 1
ATOM 2589 O O . ASN A 1 317 ? 17.907 -18.155 -20.322 1.00 76.38 317 ASN A O 1
ATOM 2593 N N . TYR A 1 318 ? 16.346 -19.642 -20.944 1.00 66.50 318 TYR A N 1
ATOM 2594 C CA . TYR A 1 318 ? 15.327 -19.333 -19.917 1.00 66.50 318 TYR A CA 1
ATOM 2595 C C . TYR A 1 318 ? 15.730 -19.748 -18.486 1.00 66.50 318 TYR A C 1
ATOM 2597 O O . TYR A 1 318 ? 14.914 -20.236 -17.707 1.00 66.50 318 TYR A O 1
ATOM 2605 N N . ARG A 1 319 ? 17.012 -19.624 -18.141 1.00 80.81 319 ARG A N 1
ATOM 2606 C CA . ARG A 1 319 ? 17.543 -19.970 -16.824 1.00 80.81 319 ARG A CA 1
ATOM 2607 C C . ARG A 1 319 ? 17.638 -18.725 -15.958 1.00 80.81 319 ARG A C 1
ATOM 2609 O O . ARG A 1 319 ? 17.766 -17.610 -16.453 1.00 80.81 319 ARG A O 1
ATOM 2616 N N . GLN A 1 320 ? 17.570 -18.943 -14.653 1.00 85.25 320 GLN A N 1
ATOM 2617 C CA . GLN A 1 320 ? 17.899 -17.914 -13.681 1.00 85.25 320 GLN A CA 1
ATOM 2618 C C . GLN A 1 320 ? 19.378 -17.545 -13.833 1.00 85.25 320 GLN A C 1
ATOM 2620 O O . GLN A 1 320 ? 20.207 -18.437 -14.010 1.00 85.25 320 GLN A O 1
ATOM 2625 N N . GLN A 1 321 ? 19.676 -16.250 -13.793 1.00 88.19 321 GLN A N 1
ATOM 2626 C CA . GLN A 1 321 ? 21.024 -15.711 -13.958 1.00 88.19 321 GLN A CA 1
ATOM 2627 C C . GLN A 1 321 ? 21.465 -15.000 -12.684 1.00 88.19 321 GLN A C 1
ATOM 2629 O O . GLN A 1 321 ? 20.628 -14.580 -11.874 1.00 88.19 321 GLN A O 1
ATOM 2634 N N . ASP A 1 322 ? 22.776 -14.870 -12.525 1.00 91.12 322 ASP A N 1
ATOM 2635 C CA . ASP A 1 322 ? 23.350 -14.017 -11.500 1.00 91.12 322 ASP A CA 1
ATOM 2636 C C . ASP A 1 322 ? 23.117 -12.536 -11.846 1.00 91.12 322 ASP A C 1
ATOM 2638 O O . ASP A 1 322 ? 23.216 -12.122 -13.001 1.00 91.12 322 ASP A O 1
ATOM 2642 N N . ALA A 1 323 ? 22.749 -11.740 -10.842 1.00 90.19 323 ALA A N 1
ATOM 2643 C CA . ALA A 1 323 ? 22.382 -10.341 -11.039 1.00 90.19 323 ALA A CA 1
ATOM 2644 C C . ALA A 1 323 ? 23.587 -9.395 -11.153 1.00 90.19 323 ALA A C 1
ATOM 2646 O O . ALA A 1 323 ? 23.422 -8.258 -11.572 1.00 90.19 323 ALA A O 1
ATOM 2647 N N . GLN A 1 324 ? 24.769 -9.826 -10.715 1.00 90.75 324 GLN A N 1
ATOM 2648 C CA . GLN A 1 324 ? 26.007 -9.067 -10.844 1.00 90.75 324 GLN A CA 1
ATOM 2649 C C . GLN A 1 324 ? 26.697 -9.359 -12.184 1.00 90.75 324 GLN A C 1
ATOM 2651 O O . GLN A 1 324 ? 27.403 -8.493 -12.697 1.00 90.75 324 GLN A O 1
ATOM 2656 N N . GLU A 1 325 ? 26.492 -10.553 -12.747 1.00 88.94 325 GLU A N 1
ATOM 2657 C CA . GLU A 1 325 ? 26.923 -10.899 -14.108 1.00 88.94 325 GLU A CA 1
ATOM 2658 C C . GLU A 1 325 ? 26.082 -10.212 -15.198 1.00 88.94 325 GLU A C 1
ATOM 2660 O O . GLU A 1 325 ? 26.617 -9.900 -16.260 1.00 88.94 325 GLU A O 1
ATOM 2665 N N . PHE A 1 326 ? 24.783 -10.005 -14.957 1.00 88.44 326 PHE A N 1
ATOM 2666 C CA . PHE A 1 326 ? 23.861 -9.317 -15.872 1.00 88.44 326 PHE A CA 1
ATOM 2667 C C . PHE A 1 326 ? 23.991 -7.790 -15.832 1.00 88.44 326 PHE A C 1
ATOM 2669 O O . PHE A 1 326 ? 24.075 -7.180 -16.923 1.00 88.44 326 PHE A O 1
#

Secondary structure (DSSP, 8-state):
--------------------------------S----EEEEEEESSTT-TTSEEEEEEETT-BHHHHHHHHHHHTT----TTSEEEEEEETTTTEEEE---SSTT-BGGGGTPPTTPEEEEEE------S--S----------PPEEEEEEESSTT-SSSEEEEEEETTSBHHHHHHHHHHTTT---TT--EEEE-SS-EEEE-GGGTTSBTTTTT--TT-EEES---HHHHTTTSPTT--EE---SS-HHHHHHHHHHHT-HHHHHHHHTS-TT-S-HHHHHHHHHHHHHTTT--SEE--HHHHHHHHHH-GGG-SSS---TTT-

Radius of gyration: 29.15 Å; chains: 1; bounding box: 53×76×88 Å